Protein AF-A0A1H4AT08-F1 (afdb_monomer_lite)

Secondary structure (DSSP, 8-state):
--TTHHHHHHHTS--S-HHHHHHHHHHHIIIIITTTT-S--TT-EEEEEEEEEE--TTT-SS----TT-BTTEEEEE-SS-EE-SSSEEEEEEEEEETT-STT--HHHHHHHHHHHHHHHHHHH-TT--HHHHHHHHTT--HHHHHTS-SSPPGGGT--TTTTSEEEEEEE-SS-EEEEEEEHHHHHHHHH--

Structure (mmCIF, N/CA/C/O backbone):
data_AF-A0A1H4AT08-F1
#
_entry.id   AF-A0A1H4AT08-F1
#
loop_
_atom_site.group_PDB
_atom_site.id
_atom_site.type_symbol
_atom_site.label_atom_id
_atom_site.label_alt_id
_atom_site.label_comp_id
_atom_site.label_asym_id
_atom_site.label_entity_id
_atom_site.label_seq_i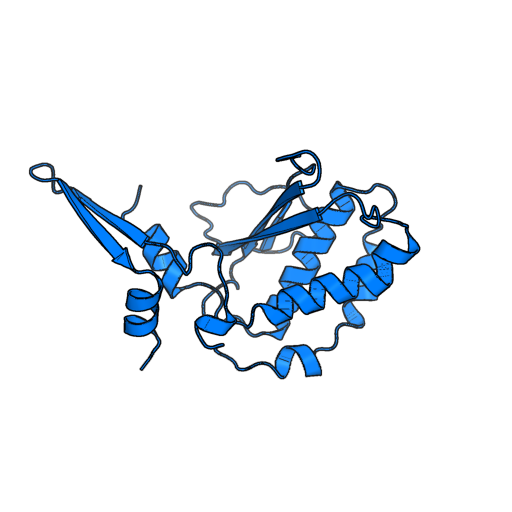d
_atom_site.pdbx_PDB_ins_code
_atom_site.Cartn_x
_atom_site.Cartn_y
_atom_site.Cartn_z
_atom_site.occupancy
_atom_site.B_iso_or_equiv
_atom_site.auth_seq_id
_atom_site.auth_comp_id
_atom_site.auth_asym_id
_atom_site.auth_atom_id
_atom_site.pdbx_PDB_model_num
ATOM 1 N N . MET A 1 1 ? 25.944 8.286 -4.865 1.00 36.69 1 MET A N 1
ATOM 2 C CA . MET A 1 1 ? 24.513 7.939 -4.974 1.00 36.69 1 MET A CA 1
ATOM 3 C C . MET A 1 1 ? 24.410 7.091 -6.218 1.00 36.69 1 MET A C 1
ATOM 5 O O . MET A 1 1 ? 24.739 7.592 -7.286 1.00 36.69 1 MET A O 1
ATOM 9 N N . ASP A 1 2 ? 24.190 5.793 -6.044 1.00 38.19 2 ASP A N 1
ATOM 10 C CA . ASP A 1 2 ? 24.472 4.811 -7.086 1.00 38.19 2 ASP A CA 1
ATOM 11 C C . ASP A 1 2 ? 23.431 4.875 -8.207 1.00 38.19 2 ASP A C 1
ATOM 13 O O . ASP A 1 2 ? 22.224 4.887 -7.964 1.00 38.19 2 ASP A O 1
ATOM 17 N N . PHE A 1 3 ? 23.926 4.929 -9.438 1.00 46.66 3 PHE A N 1
ATOM 18 C CA . PHE A 1 3 ? 23.231 5.279 -10.681 1.00 46.66 3 PHE A CA 1
ATOM 19 C C . PHE A 1 3 ? 22.104 4.317 -11.105 1.00 46.66 3 PHE A C 1
ATOM 21 O O . PHE A 1 3 ? 21.470 4.515 -12.140 1.00 46.66 3 PHE A O 1
ATOM 28 N N . ASN A 1 4 ? 21.847 3.290 -10.296 1.00 59.75 4 ASN A N 1
ATOM 29 C CA . ASN A 1 4 ? 20.947 2.180 -10.567 1.00 59.75 4 ASN A CA 1
ATOM 30 C C . ASN A 1 4 ? 19.638 2.265 -9.751 1.00 59.75 4 ASN A C 1
ATOM 32 O O . ASN A 1 4 ? 18.638 1.689 -10.154 1.00 59.75 4 ASN A O 1
ATOM 36 N N . SER A 1 5 ? 19.581 3.000 -8.631 1.00 70.75 5 SER A N 1
ATOM 37 C CA . SER A 1 5 ? 18.505 2.814 -7.634 1.00 70.75 5 SER A CA 1
ATOM 38 C C . SER A 1 5 ? 17.084 3.056 -8.155 1.00 70.75 5 SER A C 1
ATOM 40 O O . SER A 1 5 ? 16.201 2.251 -7.885 1.00 70.75 5 SER A O 1
ATOM 42 N N . ASN A 1 6 ? 16.850 4.127 -8.920 1.00 79.12 6 ASN A N 1
ATOM 43 C CA . ASN A 1 6 ? 15.502 4.469 -9.398 1.00 79.12 6 ASN A CA 1
ATOM 44 C C . ASN A 1 6 ? 15.041 3.544 -10.529 1.00 79.12 6 ASN A C 1
ATOM 46 O O . ASN A 1 6 ? 13.865 3.209 -10.612 1.00 79.12 6 ASN A O 1
ATOM 50 N N . TYR A 1 7 ? 15.971 3.114 -11.386 1.00 86.25 7 TYR A N 1
ATOM 51 C CA . TYR A 1 7 ? 15.674 2.136 -12.428 1.00 86.25 7 TYR A CA 1
ATOM 52 C C . TYR A 1 7 ? 15.420 0.750 -11.820 1.00 86.25 7 TYR A C 1
ATOM 54 O O . TYR A 1 7 ? 14.454 0.092 -12.188 1.00 86.25 7 TYR A O 1
ATOM 62 N N . GLN A 1 8 ? 16.221 0.343 -10.827 1.00 87.06 8 GLN A N 1
ATOM 63 C CA . GLN A 1 8 ? 15.978 -0.883 -10.060 1.00 87.06 8 GLN A CA 1
ATOM 64 C C . GLN A 1 8 ? 14.629 -0.828 -9.337 1.00 87.06 8 GLN A C 1
ATOM 66 O O . GLN A 1 8 ? 13.877 -1.792 -9.389 1.00 87.06 8 GLN A O 1
ATOM 71 N N . ALA A 1 9 ? 14.281 0.308 -8.725 1.00 87.56 9 ALA A N 1
ATOM 72 C CA . ALA A 1 9 ? 12.977 0.494 -8.097 1.00 87.56 9 ALA A CA 1
ATOM 73 C C . ALA A 1 9 ? 11.822 0.367 -9.104 1.00 87.56 9 ALA A C 1
ATOM 75 O O . ALA A 1 9 ? 10.790 -0.192 -8.755 1.00 87.56 9 ALA A O 1
ATOM 76 N N . LEU A 1 10 ? 11.991 0.831 -10.348 1.00 91.75 10 LEU A N 1
ATOM 77 C CA . LEU A 1 10 ? 10.987 0.662 -11.401 1.00 91.75 10 LEU A CA 1
ATOM 78 C C . LEU A 1 10 ? 10.778 -0.813 -11.772 1.00 91.75 10 LEU A C 1
ATOM 80 O O . LEU A 1 10 ? 9.637 -1.264 -11.843 1.00 91.75 10 LEU A O 1
ATOM 84 N N . ILE A 1 11 ? 11.857 -1.559 -12.026 1.00 92.88 11 ILE A N 1
ATOM 85 C CA . ILE A 1 11 ? 11.752 -2.942 -12.523 1.00 92.88 11 ILE A CA 1
ATOM 86 C C . ILE A 1 11 ? 11.411 -3.950 -11.417 1.00 92.88 11 ILE A C 1
ATOM 88 O O . ILE A 1 11 ? 10.753 -4.942 -11.715 1.00 92.88 11 ILE A O 1
ATOM 92 N N . HIS A 1 12 ? 11.795 -3.666 -10.167 1.00 92.75 12 HIS A N 1
ATOM 93 C CA . HIS A 1 12 ? 11.555 -4.517 -8.993 1.00 92.75 12 HIS A CA 1
ATOM 94 C C . HIS A 1 12 ? 10.357 -4.073 -8.136 1.00 92.75 12 HIS A C 1
ATOM 96 O O . HIS A 1 12 ? 10.192 -4.538 -7.007 1.00 92.75 12 HIS A O 1
ATOM 102 N N . ARG A 1 13 ? 9.517 -3.149 -8.620 1.00 93.31 13 ARG A N 1
ATOM 103 C CA . ARG A 1 13 ? 8.292 -2.760 -7.901 1.00 93.31 13 ARG A CA 1
ATOM 104 C C . ARG A 1 13 ? 7.270 -3.904 -7.893 1.00 93.31 13 ARG A C 1
ATOM 106 O O . ARG A 1 13 ? 7.191 -4.630 -8.885 1.00 93.31 13 ARG A O 1
ATOM 113 N N . PRO A 1 14 ? 6.416 -4.009 -6.861 1.00 96.56 14 PRO A N 1
ATOM 114 C CA . PRO A 1 14 ? 5.267 -4.909 -6.886 1.00 96.56 14 PRO A CA 1
ATOM 115 C C . PRO A 1 14 ? 4.416 -4.749 -8.153 1.00 96.56 14 PRO A C 1
ATOM 117 O O . PRO A 1 14 ? 3.974 -3.654 -8.493 1.00 96.56 14 PRO A O 1
ATOM 120 N N . ARG A 1 15 ? 4.159 -5.858 -8.852 1.00 97.06 15 ARG A N 1
ATOM 121 C CA . ARG A 1 15 ? 3.365 -5.884 -10.094 1.00 97.06 15 ARG A CA 1
ATOM 122 C C . ARG A 1 15 ? 1.939 -6.350 -9.826 1.00 97.06 15 ARG A C 1
ATOM 124 O O . ARG A 1 15 ? 1.451 -7.296 -10.436 1.00 97.06 15 ARG A O 1
ATOM 131 N N . VAL A 1 16 ? 1.295 -5.718 -8.858 1.00 97.69 16 VAL A N 1
ATOM 132 C CA . VAL A 1 16 ? -0.059 -6.048 -8.394 1.00 97.69 16 VAL A CA 1
ATOM 133 C C . VAL A 1 16 ? -1.028 -4.924 -8.748 1.00 97.69 16 VAL A C 1
ATOM 135 O O . VAL A 1 16 ? -0.600 -3.794 -8.980 1.00 97.69 16 VAL A O 1
ATOM 138 N N . SER A 1 17 ? -2.330 -5.218 -8.795 1.00 98.00 17 SER A N 1
ATOM 139 C CA . SER A 1 17 ? -3.326 -4.185 -9.092 1.00 98.00 17 SER A CA 1
ATOM 140 C C . SER A 1 17 ? -3.452 -3.186 -7.935 1.00 98.00 17 SER A C 1
ATOM 142 O O . SER A 1 17 ? -3.583 -3.586 -6.774 1.00 98.00 17 SER A O 1
ATOM 144 N N . PHE A 1 18 ? -3.495 -1.887 -8.248 1.00 97.38 18 PHE A N 1
ATOM 145 C CA . PHE A 1 18 ? -3.739 -0.807 -7.283 1.00 97.38 18 PHE A CA 1
ATOM 146 C C . PHE A 1 18 ? -5.076 -0.984 -6.542 1.00 97.38 18 PHE A C 1
ATOM 148 O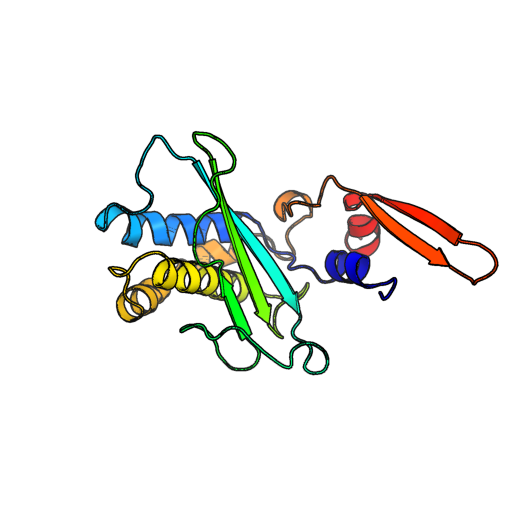 O . PHE A 1 18 ? -5.217 -0.564 -5.392 1.00 97.38 18 PHE A O 1
ATOM 155 N N . MET A 1 19 ? -6.034 -1.678 -7.169 1.00 98.12 19 MET A N 1
ATOM 156 C CA . MET A 1 19 ? -7.347 -1.985 -6.601 1.00 98.12 19 MET A CA 1
ATOM 157 C C . MET A 1 19 ? -7.268 -2.818 -5.319 1.00 98.12 19 MET A C 1
ATOM 159 O O . MET A 1 19 ? -8.187 -2.766 -4.502 1.00 98.12 19 MET A O 1
ATOM 163 N N . ILE A 1 20 ? -6.177 -3.559 -5.105 1.00 98.44 20 ILE A N 1
ATOM 164 C CA . ILE A 1 20 ? -5.959 -4.309 -3.864 1.00 98.44 20 ILE A CA 1
ATOM 165 C C . ILE A 1 20 ? -5.762 -3.347 -2.688 1.00 98.44 20 ILE A C 1
ATOM 167 O O . ILE A 1 20 ? -6.376 -3.530 -1.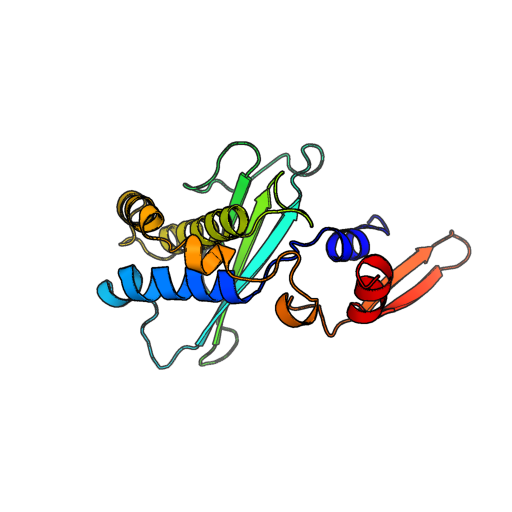638 1.00 98.44 20 ILE A O 1
ATOM 171 N N . SER A 1 21 ? -4.961 -2.293 -2.861 1.00 97.88 21 SER A N 1
ATOM 172 C CA . SER A 1 21 ? -4.749 -1.276 -1.823 1.00 97.88 21 SER A CA 1
ATOM 173 C C . SER A 1 21 ? -6.029 -0.496 -1.524 1.00 97.88 21 SER A C 1
ATOM 175 O O . SER A 1 21 ? -6.356 -0.287 -0.355 1.00 97.88 21 SER A O 1
ATOM 177 N N . GLU A 1 22 ? -6.797 -0.152 -2.564 1.00 97.81 22 GLU A N 1
ATOM 178 C CA . GLU A 1 22 ? -8.118 0.480 -2.431 1.00 97.81 22 GLU A CA 1
ATOM 179 C C . GLU A 1 22 ? -9.102 -0.409 -1.662 1.00 97.81 22 GLU A C 1
ATOM 181 O O . GLU A 1 22 ? -9.794 0.049 -0.751 1.00 97.81 22 GLU A O 1
ATOM 186 N N . TYR A 1 23 ? -9.136 -1.703 -1.987 1.00 98.56 23 TYR A N 1
ATOM 187 C CA . TYR A 1 23 ? -9.961 -2.679 -1.286 1.00 98.56 23 TYR A CA 1
ATOM 188 C C . TYR A 1 23 ? -9.594 -2.777 0.196 1.00 98.56 23 TYR A C 1
ATOM 190 O O . TYR A 1 23 ? -10.473 -2.683 1.054 1.00 98.56 23 TYR A O 1
ATOM 198 N N . VAL A 1 24 ? -8.302 -2.930 0.504 1.00 98.62 24 VAL A N 1
ATOM 199 C CA . VAL A 1 24 ? -7.816 -3.039 1.884 1.00 98.62 24 VAL A CA 1
ATOM 200 C C . VAL A 1 24 ? -8.170 -1.782 2.682 1.00 98.62 24 VAL A C 1
ATOM 202 O O . VAL A 1 24 ? -8.686 -1.890 3.798 1.00 98.62 24 VAL A O 1
ATOM 205 N N . TRP A 1 25 ? -7.952 -0.593 2.111 1.00 98.00 25 TRP A N 1
ATOM 206 C CA . TRP A 1 25 ? -8.322 0.668 2.753 1.00 98.00 25 TRP A CA 1
ATOM 207 C C . TRP A 1 25 ? -9.827 0.749 3.021 1.00 98.00 25 TRP A C 1
ATOM 209 O O . TRP A 1 25 ? -10.242 0.996 4.156 1.00 98.00 25 TRP A O 1
ATOM 219 N N . LYS A 1 26 ? -10.651 0.481 2.000 1.00 97.75 26 LYS A N 1
ATOM 220 C CA . LYS A 1 26 ? -12.114 0.491 2.108 1.00 97.75 26 LYS A CA 1
ATOM 221 C C . LYS A 1 26 ? -12.605 -0.476 3.185 1.00 97.75 26 LYS A C 1
ATOM 223 O O . LYS A 1 26 ? -13.437 -0.102 4.010 1.00 97.75 26 LYS A O 1
ATOM 228 N N . TYR A 1 27 ? -12.059 -1.689 3.216 1.00 98.50 27 TYR A N 1
ATOM 229 C CA . TYR A 1 27 ? -12.395 -2.702 4.209 1.00 98.50 27 TYR A CA 1
ATOM 230 C C . TYR A 1 27 ? -12.131 -2.209 5.641 1.00 98.50 27 TYR A C 1
ATOM 232 O O . TYR A 1 27 ? -13.031 -2.252 6.484 1.00 98.50 27 TYR A O 1
ATOM 240 N N . ILE A 1 28 ? -10.936 -1.669 5.914 1.00 98.19 28 ILE A N 1
ATOM 241 C CA . ILE A 1 28 ? -10.595 -1.102 7.230 1.00 98.19 28 ILE A CA 1
ATOM 242 C C . ILE A 1 28 ? -11.513 0.082 7.562 1.00 98.19 28 ILE A C 1
ATOM 244 O O . ILE A 1 28 ? -12.035 0.181 8.679 1.00 98.19 28 ILE A O 1
ATOM 248 N N . TYR A 1 29 ? -11.741 0.974 6.598 1.00 97.38 29 TYR A N 1
ATOM 249 C CA . TYR A 1 29 ? -12.563 2.162 6.790 1.00 97.38 29 TYR A CA 1
ATOM 250 C C . TYR A 1 29 ? -13.995 1.804 7.206 1.00 97.38 29 TYR A C 1
ATOM 252 O O . TYR A 1 29 ? -14.468 2.241 8.258 1.00 97.38 29 TYR A O 1
ATOM 260 N N . GLU A 1 30 ? -14.667 0.955 6.428 1.00 96.88 30 GLU A N 1
ATOM 261 C CA . GLU A 1 30 ? -16.065 0.581 6.648 1.00 96.88 30 GLU A CA 1
ATOM 262 C C . GLU A 1 30 ? -16.250 -0.272 7.906 1.00 96.88 30 GLU A C 1
ATOM 264 O O . GLU A 1 30 ? -17.197 -0.078 8.676 1.00 96.88 30 GLU A O 1
ATOM 269 N N . LYS A 1 31 ? -15.353 -1.238 8.139 1.00 97.12 31 LYS A N 1
ATOM 270 C CA . LYS A 1 31 ? -15.515 -2.200 9.235 1.00 97.12 31 LYS A CA 1
ATOM 271 C C . LYS A 1 31 ? -15.041 -1.664 10.581 1.00 97.12 31 LYS A C 1
ATOM 273 O O . LYS A 1 31 ? -15.538 -2.151 11.604 1.00 97.12 31 LYS A O 1
ATOM 278 N N . TYR A 1 32 ? -14.143 -0.677 10.591 1.00 96.81 32 TYR A N 1
ATOM 279 C CA . TYR A 1 32 ? -13.488 -0.191 11.804 1.00 96.81 32 TYR A CA 1
ATOM 280 C C . TYR A 1 32 ? -13.589 1.328 11.990 1.00 96.81 32 TYR A C 1
ATOM 282 O O . TYR A 1 32 ? -14.204 1.786 12.957 1.00 96.81 32 TYR A O 1
ATOM 290 N N . LEU A 1 33 ? -13.036 2.126 11.070 1.00 96.38 33 LEU A N 1
ATOM 291 C CA . LEU A 1 33 ? -12.885 3.576 11.276 1.00 96.38 33 LEU A CA 1
ATOM 292 C C . LEU A 1 33 ? -14.221 4.315 11.356 1.00 96.38 33 LEU A C 1
ATOM 294 O O . LEU A 1 33 ? -14.388 5.181 12.220 1.00 96.38 33 LEU A O 1
ATOM 298 N N . LEU A 1 34 ? -15.189 3.933 10.521 1.00 94.44 34 LEU A N 1
ATOM 299 C CA . LEU A 1 34 ? -16.507 4.560 10.476 1.00 94.44 34 LEU A CA 1
ATOM 300 C C . LEU A 1 34 ? -17.247 4.434 11.817 1.00 94.44 34 LEU A C 1
ATOM 302 O O . LEU A 1 34 ? -17.793 5.413 12.326 1.00 94.44 34 LEU A O 1
ATOM 306 N N . LYS A 1 35 ? -17.187 3.255 12.452 1.00 94.00 35 LYS A N 1
ATOM 307 C CA . LYS A 1 35 ? -17.792 3.000 13.776 1.00 94.00 35 LYS A CA 1
ATOM 308 C C . LYS A 1 35 ? -17.184 3.885 14.861 1.00 94.00 35 LYS A C 1
ATOM 310 O O . LYS A 1 35 ? -17.874 4.311 15.784 1.00 94.00 35 LYS A O 1
ATOM 315 N N . LEU A 1 36 ? -15.893 4.183 14.730 1.00 95.25 36 LEU A N 1
ATOM 316 C CA . LEU A 1 36 ? -15.161 5.051 15.643 1.00 95.25 36 LEU A CA 1
ATOM 317 C C . LEU A 1 36 ? -15.280 6.536 15.276 1.00 95.25 36 LEU A C 1
ATOM 319 O O . LEU A 1 36 ? -14.737 7.359 16.014 1.00 95.25 36 LEU A O 1
ATOM 323 N N . ARG A 1 37 ? -15.964 6.901 14.180 1.00 93.75 37 ARG A N 1
ATOM 324 C CA . ARG A 1 37 ? -16.008 8.271 13.633 1.00 93.75 37 ARG A CA 1
ATOM 325 C C . ARG A 1 37 ? -14.599 8.838 13.420 1.00 93.75 37 ARG A C 1
ATOM 327 O O . ARG A 1 37 ? -14.272 9.936 13.870 1.00 93.75 37 ARG A O 1
ATOM 334 N N . LEU A 1 38 ? -13.715 8.019 12.857 1.00 93.94 38 LEU A N 1
ATOM 335 C CA . LEU A 1 38 ? -12.359 8.406 12.476 1.00 93.94 38 LEU A CA 1
ATOM 336 C C . LEU A 1 38 ? -12.309 8.698 10.987 1.00 93.94 38 LEU A C 1
ATOM 338 O O . LEU A 1 38 ? -12.865 7.936 10.203 1.00 93.94 38 LEU A O 1
ATOM 342 N N . MET A 1 39 ? -11.628 9.786 10.614 1.00 90.50 39 MET A N 1
ATOM 343 C CA . MET A 1 39 ? -11.470 10.201 9.213 1.00 90.50 39 MET A CA 1
ATOM 344 C C . MET A 1 39 ? -12.815 10.309 8.468 1.00 90.50 39 MET A C 1
ATOM 346 O O . MET A 1 39 ? -12.909 10.037 7.277 1.00 90.50 39 MET A O 1
ATOM 350 N N . SER A 1 40 ? -13.873 10.681 9.192 1.00 88.06 40 SER A N 1
ATOM 351 C CA . SER A 1 40 ? -15.242 10.814 8.683 1.00 88.06 40 SER A CA 1
ATOM 352 C C . SER A 1 40 ? -15.653 12.276 8.478 1.00 88.06 40 SER A C 1
ATOM 354 O O . SER A 1 40 ? -16.833 12.572 8.333 1.00 88.06 40 SER A O 1
ATOM 356 N N . GLU A 1 41 ? -14.706 13.213 8.567 1.00 85.19 41 GLU A N 1
ATOM 357 C CA . GLU A 1 41 ? -14.966 14.638 8.369 1.00 85.19 41 GLU A CA 1
ATOM 358 C C . GLU A 1 41 ? -15.070 14.940 6.870 1.00 85.19 41 GLU A C 1
ATOM 360 O O . GLU A 1 41 ? -14.057 14.959 6.180 1.00 85.19 41 GLU A O 1
ATOM 365 N N . GLU A 1 42 ? -16.277 15.240 6.381 1.00 83.69 42 GLU A N 1
ATOM 366 C CA . GLU A 1 42 ? -16.548 15.500 4.952 1.00 83.69 42 GLU A CA 1
ATOM 367 C C . GLU A 1 42 ? -15.747 16.671 4.359 1.00 83.69 42 GLU A C 1
ATOM 369 O O . GLU A 1 42 ? -15.548 16.753 3.153 1.00 83.69 42 GLU A O 1
ATOM 374 N N . LYS A 1 43 ? -15.263 17.588 5.204 1.00 88.94 43 LYS A N 1
ATOM 375 C CA . LYS A 1 43 ? -14.461 18.744 4.775 1.00 88.94 43 LYS A CA 1
ATOM 376 C C . LYS A 1 43 ? -13.007 18.405 4.426 1.00 88.94 43 LYS A C 1
ATOM 378 O O . LYS A 1 43 ? -12.301 19.288 3.942 1.00 88.94 43 LYS A O 1
ATOM 383 N N . TYR A 1 44 ? -12.525 17.205 4.763 1.00 90.75 44 TYR A N 1
ATOM 384 C CA . TYR A 1 44 ? -11.133 16.824 4.543 1.00 90.75 44 TYR A CA 1
ATOM 385 C C . TYR A 1 44 ? -11.007 15.694 3.529 1.00 90.75 44 TYR A C 1
ATOM 387 O O . TYR A 1 44 ? -11.670 14.667 3.635 1.00 90.75 44 TYR A O 1
ATOM 395 N N . ASN A 1 45 ? -10.055 15.858 2.617 1.00 91.94 45 ASN A N 1
ATOM 396 C CA . ASN A 1 45 ? -9.601 14.811 1.717 1.00 91.94 45 ASN A CA 1
ATOM 397 C C . ASN A 1 45 ? -8.311 14.218 2.286 1.00 91.94 45 ASN A C 1
ATOM 399 O O . ASN A 1 45 ? -7.303 14.918 2.436 1.00 91.94 45 ASN A O 1
ATOM 403 N N . TYR A 1 46 ? -8.341 12.934 2.629 1.00 93.25 46 TYR A N 1
ATOM 404 C CA . TYR A 1 46 ? -7.179 12.231 3.159 1.00 93.25 46 TYR A CA 1
ATOM 405 C C . TYR A 1 46 ? -6.452 11.497 2.037 1.00 93.25 46 TYR A C 1
ATOM 407 O O . TYR A 1 46 ? -7.033 10.654 1.363 1.00 93.25 46 TYR A O 1
ATOM 415 N N . HIS A 1 47 ? -5.166 11.794 1.885 1.00 94.25 47 HIS A N 1
ATOM 416 C CA . HIS A 1 47 ? -4.270 11.157 0.929 1.00 94.25 47 HIS A CA 1
ATOM 417 C C . HIS A 1 47 ? -3.209 10.390 1.712 1.00 94.25 47 HIS A C 1
ATOM 419 O O . HIS A 1 47 ? -2.421 10.994 2.447 1.00 94.25 47 HIS A O 1
ATOM 425 N N . ILE A 1 48 ? -3.212 9.064 1.586 1.00 95.88 48 ILE A N 1
ATOM 426 C CA . ILE A 1 48 ? -2.220 8.188 2.213 1.00 95.88 48 ILE A CA 1
ATOM 427 C C . ILE A 1 48 ? -1.373 7.570 1.107 1.00 95.88 48 ILE A C 1
ATOM 429 O O . ILE A 1 48 ? -1.871 6.800 0.290 1.00 95.88 48 ILE A O 1
ATOM 433 N N . PHE A 1 49 ? -0.088 7.900 1.094 1.00 95.88 49 PHE A N 1
ATOM 434 C CA . PHE A 1 49 ? 0.869 7.367 0.136 1.00 95.88 49 PHE A CA 1
ATOM 435 C C . PHE A 1 49 ? 1.567 6.141 0.723 1.00 95.88 49 PHE A C 1
ATOM 437 O O . PHE A 1 49 ? 2.078 6.185 1.844 1.00 95.88 49 PHE A O 1
ATOM 444 N N . LEU A 1 50 ? 1.609 5.055 -0.047 1.00 96.75 50 LEU A N 1
ATOM 445 C CA . LEU A 1 50 ? 2.326 3.835 0.311 1.00 96.75 50 LEU A CA 1
ATOM 446 C C . LEU A 1 50 ? 3.676 3.821 -0.407 1.00 96.75 50 LEU A C 1
ATOM 448 O O . LEU A 1 50 ? 3.739 3.901 -1.633 1.00 96.75 50 LEU A O 1
ATOM 452 N N . SER A 1 51 ? 4.754 3.727 0.364 1.00 94.81 51 SER A N 1
ATOM 453 C CA . SER A 1 51 ? 6.120 3.605 -0.141 1.00 94.81 51 SER A CA 1
ATOM 454 C C . SER A 1 51 ? 6.664 2.216 0.166 1.00 94.81 51 SER A C 1
ATOM 456 O O . SER A 1 51 ? 6.502 1.713 1.278 1.00 94.81 51 SER A O 1
ATOM 458 N N . PHE A 1 52 ? 7.317 1.600 -0.815 1.00 94.00 52 PHE A N 1
ATOM 459 C CA . PHE A 1 52 ? 7.786 0.220 -0.754 1.00 94.00 52 PHE A CA 1
ATOM 460 C C . PHE A 1 52 ? 9.292 0.173 -0.998 1.00 94.00 52 PHE A C 1
ATOM 462 O O . PHE A 1 52 ? 9.774 0.669 -2.014 1.00 94.00 52 PHE A O 1
ATOM 469 N N . ASN A 1 53 ? 10.030 -0.439 -0.077 1.00 90.88 53 ASN A N 1
ATOM 470 C CA . ASN A 1 53 ? 11.480 -0.569 -0.138 1.00 90.88 53 ASN A CA 1
ATOM 471 C C . ASN A 1 53 ? 11.878 -2.026 0.092 1.00 90.88 53 ASN A C 1
ATOM 473 O O . ASN A 1 53 ? 11.367 -2.690 0.998 1.00 90.88 53 ASN A O 1
ATOM 477 N N . LYS A 1 54 ? 12.837 -2.518 -0.693 1.00 89.88 54 LYS A N 1
ATOM 478 C CA . LYS A 1 54 ? 13.406 -3.848 -0.475 1.00 89.88 54 LYS A CA 1
ATOM 479 C C . LYS A 1 54 ? 14.362 -3.810 0.714 1.00 89.88 54 LYS A C 1
ATOM 481 O O . LYS A 1 54 ? 15.225 -2.931 0.802 1.00 89.88 54 LYS A O 1
ATOM 486 N N . TYR A 1 55 ? 14.204 -4.746 1.646 1.00 90.38 55 TYR A N 1
ATOM 487 C CA . TYR A 1 55 ? 15.106 -4.857 2.789 1.00 90.38 55 TYR A CA 1
ATOM 488 C C . TYR A 1 55 ? 16.531 -5.186 2.325 1.00 90.38 55 TYR A C 1
ATOM 490 O O . TYR A 1 55 ? 16.749 -5.976 1.411 1.00 90.38 55 TYR A O 1
ATOM 498 N N . ASN A 1 56 ? 17.505 -4.557 2.975 1.00 86.69 56 ASN A N 1
ATOM 499 C CA . ASN A 1 56 ? 18.928 -4.726 2.697 1.00 86.69 56 ASN A CA 1
ATOM 500 C C . ASN A 1 56 ? 19.693 -4.502 4.008 1.00 86.69 56 ASN A C 1
ATOM 502 O O . ASN A 1 56 ? 19.752 -3.350 4.444 1.00 86.69 56 ASN A O 1
ATOM 506 N N . PRO A 1 57 ? 20.275 -5.543 4.625 1.00 86.31 57 PRO A N 1
ATOM 507 C CA . PRO A 1 57 ? 20.890 -5.451 5.950 1.00 86.31 57 PRO A CA 1
ATOM 508 C C . PRO A 1 57 ? 22.067 -4.464 6.023 1.00 86.31 57 PRO A C 1
ATOM 510 O O . PRO A 1 57 ? 22.320 -3.898 7.087 1.00 86.31 57 PRO A O 1
ATOM 513 N N . ASP A 1 58 ? 22.748 -4.191 4.907 1.00 85.50 58 ASP A N 1
ATOM 514 C CA . ASP A 1 58 ? 23.890 -3.272 4.872 1.00 85.50 58 ASP A CA 1
ATOM 515 C C . ASP A 1 58 ? 23.462 -1.805 5.002 1.00 85.50 58 ASP A C 1
ATOM 517 O O . ASP A 1 58 ? 24.190 -0.978 5.560 1.00 85.50 58 ASP A O 1
ATOM 521 N N . ILE A 1 59 ? 22.263 -1.487 4.509 1.00 82.25 59 ILE A N 1
ATOM 522 C CA . ILE A 1 59 ? 21.671 -0.142 4.527 1.00 82.25 59 ILE A CA 1
ATOM 523 C C . ILE A 1 59 ? 20.774 0.020 5.759 1.00 82.25 59 ILE A C 1
ATOM 525 O O . ILE A 1 59 ? 20.769 1.048 6.435 1.00 82.25 59 ILE A O 1
ATOM 529 N N . HIS A 1 60 ? 20.025 -1.028 6.077 1.00 81.88 60 HIS A N 1
ATOM 530 C CA . HIS A 1 60 ? 18.908 -1.019 7.006 1.00 81.88 60 HIS A CA 1
ATOM 531 C C . HIS A 1 60 ? 19.315 -1.471 8.414 1.00 81.88 60 HIS A C 1
ATOM 533 O O . HIS A 1 60 ? 18.792 -2.444 8.954 1.00 81.88 60 HIS A O 1
ATOM 539 N N . LYS A 1 61 ? 20.260 -0.733 9.009 1.00 77.38 61 LYS A N 1
ATOM 540 C CA . LYS A 1 61 ? 20.825 -1.020 10.342 1.00 77.38 61 LYS A CA 1
ATOM 541 C C . LYS A 1 61 ? 19.960 -0.533 11.505 1.00 77.38 61 LYS A C 1
ATOM 543 O O . LYS A 1 61 ? 20.033 -1.088 12.595 1.00 77.38 61 LYS A O 1
ATOM 548 N N . PHE A 1 62 ? 19.152 0.501 11.276 1.00 76.56 62 PHE A N 1
ATOM 549 C CA . PHE A 1 62 ? 18.250 1.079 12.269 1.00 76.56 62 PHE A CA 1
ATOM 550 C C . PHE A 1 62 ? 16.859 1.212 11.671 1.00 76.56 62 PHE A C 1
ATOM 552 O O . PHE A 1 62 ? 16.709 1.712 10.557 1.00 76.56 62 PHE A O 1
ATOM 559 N N . MET A 1 63 ? 15.855 0.762 12.419 1.00 79.88 63 MET A N 1
ATOM 560 C CA . MET A 1 63 ? 14.467 0.726 11.977 1.00 79.88 63 MET A CA 1
ATOM 561 C C . MET A 1 63 ? 13.558 1.402 12.988 1.00 79.88 63 MET A C 1
ATOM 563 O O . MET A 1 63 ? 13.752 1.272 14.197 1.00 79.88 63 MET A O 1
ATOM 567 N N . PHE A 1 64 ? 12.561 2.125 12.479 1.00 79.19 64 PHE A N 1
ATOM 568 C CA . PHE A 1 64 ? 11.507 2.696 13.307 1.00 79.19 64 PHE A CA 1
ATOM 569 C C . PHE A 1 64 ? 10.782 1.575 14.055 1.00 79.19 64 PHE A C 1
ATOM 571 O O . PHE A 1 64 ? 10.450 0.551 13.460 1.00 79.19 64 PHE A O 1
ATOM 578 N N . ASN A 1 65 ? 10.537 1.756 15.354 1.00 84.31 65 ASN A N 1
ATOM 579 C CA . ASN A 1 65 ? 9.858 0.751 16.161 1.00 84.31 65 ASN A CA 1
ATOM 580 C C . ASN A 1 65 ? 8.336 0.880 16.002 1.00 84.31 65 ASN A C 1
ATOM 582 O O . ASN A 1 65 ? 7.727 1.796 16.553 1.00 84.31 65 ASN A O 1
ATOM 586 N N . SER A 1 66 ? 7.731 -0.042 15.255 1.00 89.06 66 SER A N 1
ATOM 587 C CA . SER A 1 66 ? 6.284 -0.153 15.069 1.00 89.06 66 SER A CA 1
ATOM 588 C C . SER A 1 66 ? 5.768 -1.455 15.677 1.00 89.06 66 SER A C 1
ATOM 590 O O . SER A 1 66 ? 6.437 -2.486 15.629 1.00 89.06 66 SER A O 1
ATOM 592 N N . ALA A 1 67 ? 4.538 -1.421 16.196 1.00 89.56 67 ALA A N 1
ATOM 593 C CA . ALA A 1 67 ? 3.857 -2.581 16.774 1.00 89.56 67 ALA A CA 1
ATOM 594 C C . ALA A 1 67 ? 3.575 -3.712 15.763 1.00 89.56 67 ALA A C 1
ATOM 596 O O . ALA A 1 67 ? 3.208 -4.810 16.174 1.00 89.56 67 ALA A O 1
ATOM 597 N N . TYR A 1 68 ? 3.717 -3.439 14.463 1.00 93.50 68 TYR A N 1
ATOM 598 C CA . TYR A 1 68 ? 3.551 -4.417 13.384 1.00 93.50 68 TYR A CA 1
ATOM 599 C C . TYR A 1 68 ? 4.877 -4.930 12.817 1.00 93.50 68 TYR A C 1
ATOM 601 O O . TYR A 1 68 ? 4.860 -5.797 11.951 1.00 93.50 68 TYR A O 1
ATOM 609 N N . ASN A 1 69 ? 6.023 -4.431 13.292 1.00 93.31 69 ASN A N 1
ATOM 610 C CA . ASN A 1 69 ? 7.313 -4.929 12.825 1.00 93.31 69 ASN A CA 1
ATOM 611 C C . ASN A 1 69 ? 7.473 -6.420 13.129 1.00 93.31 69 ASN A C 1
ATOM 613 O O . ASN A 1 69 ? 7.137 -6.890 14.217 1.00 93.31 69 ASN A O 1
ATOM 617 N N . HIS A 1 70 ? 8.077 -7.136 12.191 1.00 89.62 70 HIS A N 1
ATOM 618 C CA . HIS A 1 70 ? 8.518 -8.511 12.378 1.00 89.62 70 HIS A CA 1
ATOM 619 C C . HIS A 1 70 ? 9.812 -8.749 11.594 1.00 89.62 70 HIS A C 1
ATOM 621 O O . HIS A 1 70 ? 10.392 -7.817 11.032 1.00 89.62 70 HIS A O 1
ATOM 627 N N . GLU A 1 71 ? 10.317 -9.983 11.597 1.00 88.00 71 GLU A N 1
ATOM 628 C CA . GLU A 1 71 ? 11.602 -10.301 10.976 1.00 88.00 71 GLU A CA 1
ATOM 629 C C . GLU A 1 71 ? 11.659 -9.804 9.522 1.00 88.00 71 GLU A C 1
ATOM 631 O O . GLU A 1 71 ? 10.811 -10.151 8.698 1.00 88.00 71 GLU A O 1
ATOM 636 N N . LYS A 1 72 ? 12.652 -8.942 9.251 1.00 88.94 72 LYS A N 1
ATOM 637 C CA . LYS A 1 72 ? 12.916 -8.305 7.951 1.00 88.94 72 LYS A CA 1
ATOM 638 C C . LYS A 1 72 ? 11.710 -7.586 7.328 1.00 88.94 72 LYS A C 1
ATOM 640 O O . LYS A 1 72 ? 11.634 -7.485 6.105 1.00 88.94 72 LYS A O 1
ATOM 645 N N . CYS A 1 73 ? 10.793 -7.080 8.148 1.00 93.31 73 CYS A N 1
ATOM 646 C CA . CYS A 1 73 ? 9.618 -6.329 7.722 1.00 93.31 73 CYS A CA 1
ATOM 647 C C . CYS A 1 73 ? 9.362 -5.179 8.698 1.00 93.31 73 CYS A C 1
ATOM 649 O O . CYS A 1 73 ? 9.039 -5.388 9.871 1.00 93.31 73 CYS A O 1
ATOM 651 N N . PHE A 1 74 ? 9.548 -3.956 8.212 1.00 95.19 74 PHE A N 1
ATOM 652 C CA . PHE A 1 74 ? 9.567 -2.758 9.038 1.00 95.19 74 PHE A CA 1
ATOM 653 C C . PHE A 1 74 ? 8.615 -1.705 8.488 1.00 95.19 74 PHE A C 1
ATOM 655 O O . PHE A 1 74 ? 8.698 -1.326 7.318 1.00 95.19 74 PHE A O 1
ATOM 662 N N . PHE A 1 75 ? 7.740 -1.210 9.357 1.00 95.44 75 PHE A N 1
ATOM 663 C CA . PHE A 1 75 ? 6.714 -0.228 9.033 1.00 95.44 75 PHE A CA 1
ATOM 664 C C . PHE A 1 75 ? 7.081 1.126 9.626 1.00 95.44 75 PHE A C 1
ATOM 666 O O . PHE A 1 75 ? 7.302 1.254 10.831 1.00 95.44 75 PHE A O 1
ATOM 673 N N . TRP A 1 76 ? 7.093 2.151 8.782 1.00 94.31 76 TRP A N 1
ATOM 674 C CA . TRP A 1 76 ? 7.404 3.521 9.158 1.00 94.31 76 TRP A CA 1
ATOM 675 C C . TRP A 1 76 ? 6.293 4.471 8.695 1.00 94.31 76 TRP A C 1
ATOM 677 O O . TRP A 1 76 ? 6.389 5.087 7.629 1.00 94.31 76 TRP A O 1
ATOM 687 N N . PRO A 1 77 ? 5.221 4.605 9.488 1.00 94.12 77 PRO A N 1
ATOM 688 C CA . PRO A 1 77 ? 4.218 5.639 9.281 1.00 94.12 77 PRO A CA 1
ATOM 689 C C . PRO A 1 77 ? 4.705 6.996 9.802 1.00 94.12 77 PRO A C 1
ATOM 691 O O . PRO A 1 77 ? 5.381 7.083 10.832 1.00 94.12 77 PRO A O 1
ATOM 694 N N . GLU A 1 78 ? 4.331 8.080 9.126 1.00 92.69 78 GLU A N 1
ATOM 695 C CA . GLU A 1 78 ? 4.506 9.415 9.700 1.00 92.69 78 GLU A CA 1
ATOM 696 C C . GLU A 1 78 ? 3.576 9.615 10.914 1.00 92.69 78 GLU A C 1
ATOM 698 O O . GLU A 1 78 ? 2.454 9.106 10.949 1.00 92.69 78 GLU A O 1
ATOM 703 N N . PRO A 1 79 ? 3.996 10.392 11.927 1.00 91.12 79 PRO A N 1
ATOM 704 C CA . PRO A 1 79 ? 3.256 10.496 13.183 1.00 91.12 79 PRO A CA 1
ATOM 705 C C . PRO A 1 79 ? 2.005 11.384 13.108 1.00 91.12 79 PRO A C 1
ATOM 707 O O . PRO A 1 79 ? 1.251 11.460 14.076 1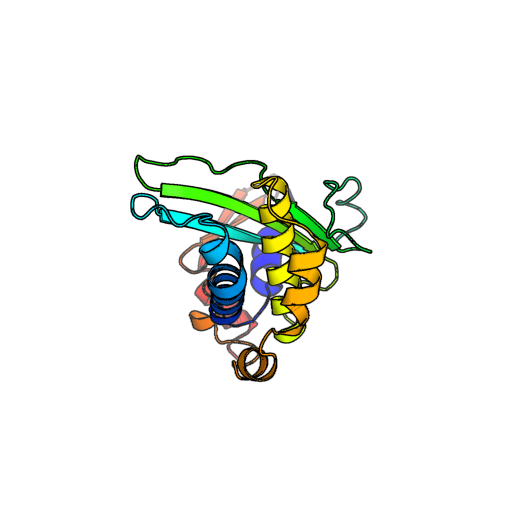.00 91.12 79 PRO A O 1
ATOM 710 N N . LYS A 1 80 ? 1.803 12.125 12.011 1.00 93.56 80 LYS A N 1
ATOM 711 C CA . LYS A 1 80 ? 0.661 13.031 11.832 1.00 93.56 80 LYS A CA 1
ATOM 712 C C . LYS A 1 80 ? 0.461 13.402 10.368 1.00 93.56 80 LYS A C 1
ATOM 714 O O . LYS A 1 80 ? 1.431 13.541 9.631 1.00 93.56 80 LYS A O 1
ATOM 719 N N . PHE A 1 81 ? -0.784 13.682 9.991 1.00 93.69 81 PHE A N 1
ATOM 720 C CA . PHE A 1 81 ? -1.091 14.261 8.685 1.00 93.69 81 PHE A CA 1
ATOM 721 C C . PHE A 1 81 ? -0.482 15.659 8.526 1.00 93.69 81 PHE A C 1
ATOM 723 O O . PHE A 1 81 ? -0.626 16.531 9.392 1.00 93.69 81 PHE A O 1
ATOM 730 N N . ARG A 1 82 ? 0.120 15.904 7.364 1.00 93.38 82 ARG A N 1
ATOM 731 C CA . ARG A 1 82 ? 0.475 17.239 6.892 1.00 93.38 82 ARG A CA 1
ATOM 732 C C . ARG A 1 82 ? -0.741 17.876 6.228 1.00 93.38 82 ARG A C 1
ATOM 734 O O . ARG A 1 82 ? -1.392 17.268 5.390 1.00 93.38 82 ARG A O 1
ATOM 741 N N . THR A 1 83 ? -1.042 19.119 6.587 1.00 91.62 83 THR A N 1
ATOM 742 C CA . THR A 1 83 ? -2.077 19.904 5.896 1.00 91.62 83 THR A CA 1
ATOM 743 C C . THR A 1 83 ? -1.420 20.609 4.718 1.00 91.62 83 THR A C 1
ATOM 745 O O . THR A 1 83 ? -0.509 21.407 4.937 1.00 91.62 83 THR A O 1
ATOM 748 N N . VAL A 1 84 ? -1.818 20.265 3.494 1.00 87.81 84 VAL A N 1
ATOM 749 C CA . VAL A 1 84 ? -1.216 20.822 2.267 1.00 87.81 84 VAL A CA 1
ATOM 750 C C . VAL A 1 84 ? -1.987 22.050 1.799 1.00 87.81 84 VAL A C 1
ATOM 752 O O . VAL A 1 84 ? -1.388 23.056 1.429 1.00 87.81 84 VAL A O 1
ATOM 755 N N . ASN A 1 85 ? -3.311 22.000 1.896 1.00 88.75 85 ASN A N 1
ATOM 756 C CA . ASN A 1 85 ? -4.195 23.148 1.748 1.00 88.75 85 ASN A CA 1
ATOM 757 C C . ASN A 1 85 ? -5.348 23.033 2.762 1.00 88.75 85 ASN A C 1
ATOM 759 O O . ASN A 1 85 ? -5.289 22.212 3.675 1.00 88.75 85 ASN A O 1
ATOM 763 N N . VAL A 1 86 ? -6.385 23.864 2.634 1.00 85.31 86 VAL A N 1
ATOM 764 C CA . VAL A 1 86 ? -7.498 23.917 3.599 1.00 85.31 86 VAL A CA 1
ATOM 765 C C . VAL A 1 86 ? -8.187 22.555 3.787 1.00 85.31 86 VAL A C 1
ATOM 767 O O . VAL A 1 86 ? -8.595 22.240 4.906 1.00 85.31 86 VAL A O 1
ATOM 770 N N . MET A 1 87 ? -8.279 21.741 2.731 1.00 90.50 87 MET A N 1
ATOM 771 C CA . MET A 1 87 ? -9.039 20.484 2.727 1.00 90.50 87 MET A CA 1
ATOM 772 C C . MET A 1 87 ? -8.141 19.239 2.683 1.00 90.50 87 MET A C 1
ATOM 774 O O . MET A 1 87 ? -8.500 18.210 3.244 1.00 90.50 87 MET A O 1
ATOM 778 N N . ASP A 1 88 ? -6.956 19.315 2.079 1.00 93.62 88 ASP A N 1
ATOM 779 C CA . ASP A 1 88 ? -6.106 18.149 1.838 1.00 93.62 88 ASP A CA 1
ATOM 780 C C . ASP A 1 88 ? -5.160 17.831 3.008 1.00 93.62 88 ASP A C 1
ATOM 782 O O . ASP A 1 88 ? -4.348 18.655 3.457 1.00 93.62 88 ASP A O 1
ATOM 786 N N . LYS A 1 89 ? -5.240 16.580 3.471 1.00 94.25 89 LYS A N 1
ATOM 787 C CA . LYS A 1 89 ? -4.417 15.983 4.528 1.00 94.25 89 LYS A CA 1
ATOM 788 C C . LYS A 1 89 ? -3.582 14.858 3.937 1.00 94.25 89 LYS A C 1
ATOM 790 O O . LYS A 1 89 ? -4.127 13.855 3.500 1.00 94.25 89 LYS A O 1
ATOM 795 N N . TRP A 1 90 ? -2.269 15.036 3.901 1.00 95.12 90 TRP A N 1
ATOM 796 C CA . TRP A 1 90 ? -1.343 14.100 3.267 1.00 95.12 90 TRP A CA 1
ATOM 797 C C . TRP A 1 90 ? -0.495 13.393 4.309 1.00 95.12 90 TRP A C 1
ATOM 799 O O . TRP A 1 90 ? -0.114 13.999 5.315 1.00 95.12 90 TRP A O 1
ATOM 809 N N . LEU A 1 91 ? -0.201 12.124 4.060 1.00 95.44 91 LEU A N 1
ATOM 810 C CA . LEU A 1 91 ? 0.684 11.328 4.891 1.00 95.44 91 LEU A CA 1
ATOM 811 C C . LEU A 1 91 ? 1.323 10.203 4.080 1.00 95.44 91 LEU A C 1
ATOM 813 O O . LEU A 1 91 ? 0.677 9.630 3.208 1.00 95.44 91 LEU A O 1
ATOM 817 N N . THR A 1 92 ? 2.562 9.851 4.408 1.00 95.56 92 THR A N 1
ATOM 818 C CA . THR A 1 92 ? 3.240 8.678 3.843 1.00 95.56 92 THR A CA 1
ATOM 819 C C . THR A 1 92 ? 3.417 7.572 4.883 1.00 95.56 92 THR A C 1
ATOM 821 O O . THR A 1 92 ? 3.749 7.827 6.041 1.00 95.56 92 THR A O 1
ATOM 824 N N . ILE A 1 93 ? 3.234 6.322 4.459 1.00 95.94 93 ILE A N 1
ATOM 825 C CA . ILE A 1 93 ? 3.651 5.128 5.196 1.00 95.94 93 ILE A CA 1
ATOM 826 C C . ILE A 1 93 ? 4.700 4.414 4.352 1.00 95.94 93 ILE A C 1
ATOM 828 O O . ILE A 1 93 ? 4.444 4.088 3.194 1.00 95.94 93 ILE A O 1
ATOM 832 N N . SER A 1 94 ? 5.872 4.155 4.924 1.00 95.38 94 SER A N 1
ATOM 833 C CA . SER A 1 94 ? 6.919 3.381 4.255 1.00 95.38 94 SER A CA 1
ATOM 834 C C . SER A 1 94 ? 6.987 1.966 4.812 1.00 95.38 94 SER A C 1
ATOM 836 O O . SER A 1 94 ? 6.961 1.768 6.024 1.00 95.38 94 SER A O 1
ATOM 838 N N . LEU A 1 95 ? 7.093 0.989 3.922 1.00 95.50 95 LEU A N 1
ATOM 839 C CA . LEU A 1 95 ? 7.363 -0.407 4.229 1.00 95.50 95 LEU A CA 1
ATOM 840 C C . LEU A 1 95 ? 8.752 -0.755 3.707 1.00 95.50 95 LEU A C 1
ATOM 842 O O . LEU A 1 95 ? 9.048 -0.523 2.534 1.00 95.50 95 LEU A O 1
ATOM 846 N N . THR A 1 96 ? 9.575 -1.348 4.563 1.00 94.31 96 THR A N 1
ATOM 847 C CA . THR A 1 96 ? 10.819 -1.999 4.158 1.00 94.31 96 THR A CA 1
ATOM 848 C C . THR A 1 96 ? 10.715 -3.486 4.447 1.00 94.31 96 THR A C 1
ATOM 850 O O . THR A 1 96 ? 10.700 -3.870 5.616 1.00 94.31 96 THR A O 1
ATOM 853 N N . ALA A 1 97 ? 10.664 -4.322 3.408 1.00 94.19 97 ALA A N 1
ATOM 854 C CA . ALA A 1 97 ? 10.535 -5.768 3.578 1.00 94.19 97 ALA A CA 1
ATOM 855 C C . ALA A 1 97 ? 11.383 -6.577 2.587 1.00 94.19 97 ALA A C 1
ATOM 857 O O . ALA A 1 97 ? 11.642 -6.133 1.471 1.00 94.19 97 ALA A O 1
ATOM 858 N N . GLU A 1 98 ? 11.826 -7.771 2.991 1.00 92.88 98 GLU A N 1
ATOM 859 C CA . GLU A 1 98 ? 12.572 -8.689 2.108 1.00 92.88 98 GLU A CA 1
ATOM 860 C C . GLU A 1 98 ? 11.688 -9.255 0.985 1.00 92.88 98 GLU A C 1
ATOM 862 O O . GLU A 1 98 ? 12.148 -9.409 -0.142 1.00 92.88 98 GLU A O 1
ATOM 867 N N . CYS A 1 99 ? 10.409 -9.499 1.281 1.00 93.38 99 CYS A N 1
ATOM 868 C CA . CYS A 1 99 ? 9.428 -10.092 0.368 1.00 93.38 99 CYS A CA 1
ATOM 869 C C . CYS A 1 99 ? 8.775 -9.104 -0.613 1.00 93.38 99 CYS A C 1
ATOM 871 O O . CYS A 1 99 ? 7.885 -9.494 -1.366 1.00 93.38 99 CYS A O 1
ATOM 873 N N . ILE A 1 100 ? 9.166 -7.827 -0.582 1.00 93.81 100 ILE A N 1
ATOM 874 C CA . ILE A 1 100 ? 8.649 -6.802 -1.490 1.00 93.81 100 ILE A CA 1
ATOM 875 C C . ILE A 1 100 ? 9.543 -6.752 -2.725 1.00 93.81 100 ILE A C 1
ATOM 877 O O . ILE A 1 100 ? 10.675 -6.265 -2.678 1.00 93.81 100 ILE A O 1
ATOM 881 N N . ASP A 1 101 ? 9.014 -7.280 -3.824 1.00 94.81 101 ASP A N 1
ATOM 882 C CA . ASP A 1 101 ? 9.629 -7.265 -5.146 1.00 94.81 101 ASP A CA 1
ATOM 883 C C . ASP A 1 101 ? 8.579 -7.451 -6.257 1.00 94.81 101 ASP A C 1
ATOM 885 O O . ASP A 1 101 ? 7.372 -7.459 -6.002 1.00 94.81 101 ASP A O 1
ATOM 889 N N . GLU A 1 102 ? 9.031 -7.590 -7.501 1.00 95.50 102 GLU A N 1
ATOM 890 C CA . GLU A 1 102 ? 8.193 -7.743 -8.690 1.00 95.50 102 GLU A CA 1
ATOM 891 C C . GLU A 1 102 ? 7.351 -9.025 -8.732 1.00 95.50 102 GLU A C 1
ATOM 893 O O . GLU A 1 102 ? 6.468 -9.139 -9.589 1.00 95.50 102 GLU A O 1
ATOM 898 N N . ASN A 1 103 ? 7.612 -9.984 -7.841 1.00 96.12 103 ASN A N 1
ATOM 899 C CA . ASN A 1 103 ? 6.964 -11.292 -7.798 1.00 96.12 103 ASN A CA 1
ATOM 900 C C . ASN A 1 103 ? 6.117 -11.499 -6.535 1.00 96.12 103 ASN A C 1
ATOM 902 O O . ASN A 1 103 ? 5.582 -12.592 -6.336 1.00 96.12 103 ASN A O 1
ATOM 906 N N . ILE A 1 104 ? 5.951 -10.470 -5.697 1.00 96.94 104 ILE A N 1
ATOM 907 C CA . ILE A 1 104 ? 5.072 -10.553 -4.532 1.00 96.94 104 ILE A CA 1
ATOM 908 C C . ILE A 1 104 ? 3.642 -10.920 -4.947 1.00 96.94 104 ILE A C 1
ATOM 910 O O . ILE A 1 104 ? 3.004 -10.231 -5.743 1.00 96.94 104 ILE A O 1
ATOM 914 N N . ILE A 1 105 ? 3.122 -12.006 -4.375 1.00 96.75 105 ILE A N 1
ATOM 915 C CA . ILE A 1 105 ? 1.765 -12.464 -4.679 1.00 96.75 105 ILE A CA 1
ATOM 916 C C . ILE A 1 105 ? 0.707 -11.490 -4.122 1.00 96.75 105 ILE A C 1
ATOM 918 O O . ILE A 1 105 ? 0.906 -10.934 -3.033 1.00 96.75 105 ILE A O 1
ATOM 922 N N . PRO A 1 106 ? -0.451 -11.333 -4.795 1.00 98.06 106 PRO A N 1
ATOM 923 C CA . PRO A 1 106 ? -1.524 -10.423 -4.379 1.00 98.06 106 PRO A CA 1
ATOM 924 C C . PRO A 1 106 ? -1.939 -10.550 -2.906 1.00 98.06 106 PRO A C 1
ATOM 926 O O . PRO A 1 106 ? -2.033 -9.547 -2.200 1.00 98.06 106 PRO A O 1
ATOM 929 N N . ALA A 1 107 ? -2.115 -11.778 -2.406 1.00 97.88 107 ALA A N 1
ATOM 930 C CA . ALA A 1 107 ? -2.505 -12.026 -1.017 1.00 97.88 107 ALA A CA 1
ATOM 931 C C . ALA A 1 107 ? -1.471 -11.529 0.012 1.00 97.88 107 ALA A C 1
ATOM 933 O O . ALA A 1 107 ? -1.843 -10.957 1.041 1.00 97.88 107 ALA A O 1
ATOM 934 N N . LEU A 1 108 ? -0.173 -11.718 -0.259 1.00 97.56 108 LEU A N 1
ATOM 935 C CA . LEU A 1 108 ? 0.896 -11.252 0.628 1.00 97.56 108 LEU A CA 1
ATOM 936 C C . LEU A 1 108 ? 1.011 -9.727 0.580 1.00 97.56 108 LEU A C 1
ATOM 938 O O . LEU A 1 108 ? 1.112 -9.094 1.629 1.00 97.56 108 LEU A O 1
ATOM 942 N N . TYR A 1 109 ? 0.920 -9.135 -0.613 1.00 98.25 109 TYR A N 1
ATOM 943 C CA . TYR A 1 109 ? 0.873 -7.683 -0.770 1.00 98.25 109 TYR A CA 1
ATOM 944 C C . TYR A 1 109 ? -0.292 -7.067 0.016 1.00 98.25 109 TYR A C 1
ATOM 946 O O . TYR A 1 109 ? -0.077 -6.154 0.809 1.00 98.25 109 TYR A O 1
ATOM 954 N N . ALA A 1 110 ? -1.507 -7.610 -0.126 1.00 98.50 110 ALA A N 1
ATOM 955 C CA . ALA A 1 110 ? -2.686 -7.140 0.602 1.00 98.50 110 ALA A CA 1
ATOM 956 C C . ALA A 1 110 ? -2.498 -7.225 2.123 1.00 98.50 110 ALA A C 1
ATOM 958 O O . ALA A 1 110 ? -2.835 -6.290 2.848 1.00 98.50 110 ALA A O 1
ATOM 959 N N . SER A 1 111 ? -1.919 -8.330 2.602 1.00 97.88 111 SER A N 1
ATOM 960 C CA . SER A 1 111 ? -1.602 -8.535 4.017 1.00 97.88 111 SER A CA 1
ATOM 961 C C . SER A 1 111 ? -0.633 -7.474 4.552 1.00 97.88 111 SER A C 1
ATOM 963 O O . SER A 1 111 ? -0.856 -6.941 5.638 1.00 97.88 111 SER A O 1
ATOM 965 N N . LEU A 1 112 ? 0.405 -7.126 3.784 1.00 97.88 112 LEU A N 1
ATOM 966 C CA . LEU A 1 112 ? 1.380 -6.099 4.159 1.00 97.88 112 LEU A CA 1
ATOM 967 C C . LEU A 1 112 ? 0.785 -4.692 4.103 1.00 97.88 112 LEU A C 1
ATOM 969 O O . LEU A 1 112 ? 1.009 -3.902 5.013 1.00 97.88 112 LEU A O 1
ATOM 973 N N . VAL A 1 113 ? -0.008 -4.375 3.077 1.00 98.31 113 VAL A N 1
ATOM 974 C CA . VAL A 1 113 ? -0.714 -3.087 2.980 1.00 98.31 113 VAL A CA 1
ATOM 975 C C . VAL A 1 113 ? -1.702 -2.913 4.136 1.00 98.31 113 VAL A C 1
ATOM 977 O O . VAL A 1 113 ? -1.800 -1.826 4.707 1.00 98.31 113 VAL A O 1
ATOM 980 N N . TYR A 1 114 ? -2.382 -3.986 4.549 1.00 98.56 114 TYR A N 1
ATOM 981 C CA . TYR A 1 114 ? -3.229 -3.973 5.741 1.00 98.56 114 TYR A CA 1
ATOM 982 C C . TYR A 1 114 ? -2.420 -3.588 6.985 1.00 98.56 114 TYR A C 1
ATOM 984 O O . TYR A 1 114 ? -2.814 -2.685 7.727 1.00 98.56 114 TYR A O 1
ATOM 992 N N . ASP A 1 115 ? -1.255 -4.210 7.179 1.00 98.00 115 ASP A N 1
ATOM 993 C CA . ASP A 1 115 ? -0.371 -3.919 8.311 1.00 98.00 115 ASP A CA 1
ATOM 994 C C . ASP A 1 115 ? 0.227 -2.506 8.237 1.00 98.00 115 ASP A C 1
ATOM 996 O O . ASP A 1 115 ? 0.357 -1.844 9.268 1.00 98.00 115 ASP A O 1
ATOM 1000 N N . MET A 1 116 ? 0.503 -1.982 7.034 1.00 98.06 116 MET A N 1
ATOM 1001 C CA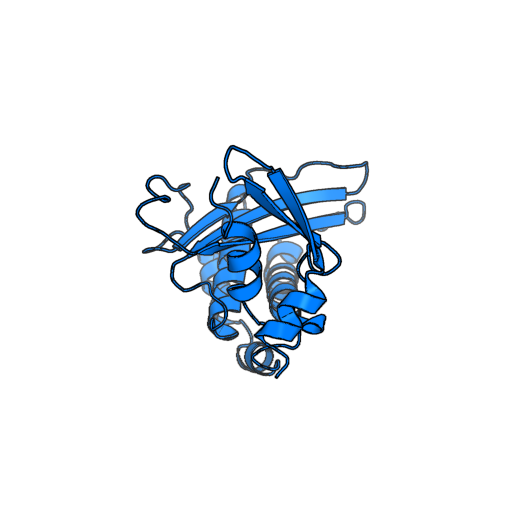 . MET A 1 116 ? 0.895 -0.581 6.834 1.00 98.06 116 MET A CA 1
ATOM 1002 C C . MET A 1 116 ? -0.176 0.355 7.393 1.00 98.06 116 MET A C 1
ATOM 1004 O O . MET A 1 116 ? 0.128 1.174 8.265 1.00 98.06 116 MET A O 1
ATOM 1008 N N . PHE A 1 117 ? -1.434 0.209 6.966 1.00 98.19 117 PHE A N 1
ATOM 1009 C CA . PHE A 1 117 ? -2.525 1.038 7.479 1.00 98.19 117 PHE A CA 1
ATOM 1010 C C . PHE A 1 117 ? -2.726 0.860 8.982 1.00 98.19 117 PHE A C 1
ATOM 1012 O O . PHE A 1 117 ? -2.903 1.840 9.702 1.00 98.19 117 PHE A O 1
ATOM 1019 N N . CYS A 1 118 ? -2.646 -0.366 9.491 1.00 97.62 118 CYS A N 1
ATOM 1020 C CA . CYS A 1 118 ? -2.807 -0.616 10.916 1.00 97.62 118 CYS A CA 1
ATOM 1021 C C . CYS A 1 118 ? -1.689 0.017 11.755 1.00 97.62 118 CYS A C 1
ATOM 1023 O O . CYS A 1 118 ? -1.968 0.608 12.802 1.00 97.62 118 CYS A O 1
ATOM 1025 N N . SER A 1 119 ? -0.442 -0.038 11.279 1.00 96.56 119 SER A N 1
ATOM 1026 C CA . SER A 1 119 ? 0.692 0.633 11.922 1.00 96.56 119 SER A CA 1
ATOM 1027 C C . SER A 1 119 ? 0.481 2.145 12.009 1.00 96.56 119 SER A C 1
ATOM 1029 O O . SER A 1 119 ? 0.724 2.746 13.057 1.00 96.56 119 SER A O 1
ATOM 1031 N N . LEU A 1 120 ? -0.060 2.746 10.945 1.00 96.31 120 LEU A N 1
ATOM 1032 C CA . LEU A 1 120 ? -0.418 4.156 10.916 1.00 96.31 120 LEU A CA 1
ATOM 1033 C C . LEU A 1 120 ? -1.519 4.480 11.930 1.00 96.31 120 LEU A C 1
ATOM 1035 O O . LEU A 1 120 ? -1.385 5.407 12.727 1.00 96.31 120 LEU A O 1
ATOM 1039 N N . LEU A 1 121 ? -2.622 3.734 11.896 1.00 96.69 121 LEU A N 1
ATOM 1040 C CA . LEU A 1 121 ? -3.820 4.044 12.676 1.00 96.69 121 LEU A CA 1
ATOM 1041 C C . LEU A 1 121 ? -3.573 3.979 14.187 1.00 96.69 121 LEU A C 1
ATOM 1043 O O . LEU A 1 121 ? -4.100 4.823 14.913 1.00 96.69 121 LEU A O 1
ATOM 1047 N N . ILE A 1 122 ? -2.741 3.040 14.651 1.00 95.69 122 ILE A N 1
ATOM 1048 C CA . ILE A 1 122 ? -2.326 2.958 16.061 1.00 95.69 122 ILE A CA 1
ATOM 1049 C C . ILE A 1 122 ? -1.570 4.218 16.493 1.00 95.69 122 ILE A C 1
ATOM 1051 O O . ILE A 1 122 ? -1.770 4.711 17.602 1.00 95.69 122 ILE A O 1
ATOM 1055 N N . ILE A 1 123 ? -0.714 4.757 15.623 1.00 93.88 123 ILE A N 1
ATOM 1056 C CA . ILE A 1 123 ? 0.070 5.959 15.922 1.00 93.88 123 ILE A CA 1
ATOM 1057 C C . ILE A 1 123 ? -0.806 7.212 15.898 1.00 93.88 123 ILE A C 1
ATOM 1059 O O . ILE A 1 123 ? -0.675 8.073 16.769 1.00 93.88 123 ILE A O 1
ATOM 1063 N N . LEU A 1 124 ? -1.731 7.310 14.942 1.00 94.75 124 LEU A N 1
ATOM 1064 C CA . LEU A 1 124 ? -2.600 8.478 14.807 1.00 94.75 124 LEU A CA 1
ATOM 1065 C C . LEU A 1 124 ? -3.675 8.563 15.896 1.00 94.75 124 LEU A C 1
ATOM 1067 O O . LEU A 1 124 ? -4.046 9.663 16.314 1.00 94.75 124 LEU A O 1
ATOM 1071 N N . TYR A 1 125 ? -4.212 7.426 16.344 1.00 95.19 125 TYR A N 1
ATOM 1072 C CA . TYR A 1 125 ? -5.446 7.404 17.121 1.00 95.19 125 TYR A CA 1
ATOM 1073 C C . TYR A 1 125 ? -5.348 6.517 18.359 1.00 95.19 125 TYR A C 1
ATOM 1075 O O . TYR A 1 125 ? -5.476 5.302 18.293 1.00 95.19 125 TYR A O 1
ATOM 1083 N N . LYS A 1 126 ? -5.302 7.148 19.537 1.00 91.88 126 LYS A N 1
ATOM 1084 C CA . LYS A 1 126 ? -5.252 6.458 20.843 1.00 91.88 126 LYS A CA 1
ATOM 1085 C C . LYS A 1 126 ? -6.387 5.454 21.103 1.00 91.88 126 LYS A C 1
ATOM 1087 O O . LYS A 1 126 ? -6.233 4.579 21.942 1.00 91.88 126 LYS A O 1
ATOM 1092 N N . LYS A 1 127 ? -7.543 5.614 20.446 1.00 94.25 127 LYS A N 1
ATOM 1093 C CA . LYS A 1 127 ? -8.704 4.715 20.596 1.00 94.25 127 LYS A CA 1
ATOM 1094 C C . LYS A 1 127 ? -8.631 3.463 19.718 1.00 94.25 127 LYS A C 1
ATOM 1096 O O . LYS A 1 127 ? -9.457 2.576 19.890 1.00 94.25 127 LYS A O 1
ATOM 1101 N N . VAL A 1 128 ? -7.691 3.417 18.775 1.00 96.44 128 VAL A N 1
ATOM 1102 C CA . VAL A 1 128 ? -7.455 2.256 17.917 1.00 96.44 128 VAL A CA 1
ATOM 1103 C C . VAL A 1 128 ? -6.629 1.238 18.690 1.00 96.44 128 VAL A C 1
ATOM 1105 O O . VAL A 1 128 ? -5.607 1.587 19.280 1.00 96.44 128 VAL A O 1
ATOM 1108 N N . LYS A 1 129 ? -7.062 -0.024 18.680 1.00 95.56 129 LYS A N 1
ATOM 1109 C CA . LYS A 1 129 ? -6.371 -1.115 19.374 1.00 95.56 129 LYS A CA 1
ATOM 1110 C C . LYS A 1 129 ? -5.840 -2.135 18.383 1.00 95.56 129 LYS A C 1
ATOM 1112 O O . LYS A 1 129 ? -6.552 -2.545 17.471 1.00 95.56 129 LYS A O 1
ATOM 1117 N N . LYS A 1 130 ? -4.606 -2.590 18.616 1.00 95.75 130 LYS A N 1
ATOM 1118 C CA . LYS A 1 130 ? -3.951 -3.602 17.779 1.00 95.75 130 LYS A CA 1
ATOM 1119 C C . LYS A 1 130 ? -4.769 -4.892 17.696 1.00 95.75 130 LYS A C 1
ATOM 1121 O O . LYS A 1 130 ? -5.050 -5.348 16.603 1.00 95.75 130 LYS A O 1
ATOM 1126 N N . GLU A 1 131 ? -5.220 -5.412 18.834 1.00 96.69 131 GLU A N 1
ATOM 1127 C CA . GLU A 1 131 ? -5.975 -6.672 18.912 1.00 96.69 131 GLU A CA 1
ATOM 1128 C C . GLU A 1 131 ? -7.259 -6.650 18.066 1.00 96.69 131 GLU A C 1
ATOM 1130 O O . GLU A 1 131 ? -7.607 -7.633 17.418 1.00 96.69 131 GLU A O 1
ATOM 1135 N N . GLU A 1 132 ? -7.963 -5.515 18.036 1.00 97.12 132 GLU A N 1
ATOM 1136 C CA . GLU A 1 132 ? -9.184 -5.361 17.240 1.00 97.12 132 GLU A CA 1
ATOM 1137 C C . GLU A 1 132 ? -8.874 -5.360 15.733 1.00 97.12 132 GLU A C 1
ATOM 1139 O O . GLU A 1 132 ? -9.610 -5.965 14.954 1.00 97.12 132 GLU A O 1
ATOM 1144 N N . LEU A 1 133 ? -7.767 -4.726 15.330 1.00 97.69 133 LEU A N 1
ATOM 1145 C CA . LEU A 1 133 ? -7.280 -4.726 13.949 1.00 97.69 133 LEU A CA 1
ATOM 1146 C C . LEU A 1 133 ? -6.742 -6.099 13.523 1.00 97.69 133 LEU A C 1
ATOM 1148 O O . LEU A 1 133 ? -7.029 -6.537 12.412 1.00 97.69 133 LEU A O 1
ATOM 1152 N N . ASP A 1 134 ? -6.015 -6.797 14.395 1.00 96.88 134 ASP A N 1
ATOM 1153 C CA . ASP A 1 134 ? -5.501 -8.144 14.128 1.00 96.88 134 ASP A CA 1
ATOM 1154 C C . ASP A 1 134 ? -6.663 -9.123 13.883 1.00 96.88 134 ASP A C 1
ATOM 1156 O O . ASP A 1 134 ? -6.668 -9.850 12.890 1.00 96.88 134 ASP A O 1
ATOM 1160 N N . ASN A 1 135 ? -7.698 -9.083 14.733 1.00 97.19 135 ASN A N 1
ATOM 1161 C CA . ASN A 1 135 ? -8.901 -9.905 14.570 1.00 97.19 135 ASN A CA 1
ATOM 1162 C C . ASN A 1 135 ? -9.659 -9.576 13.277 1.00 97.19 135 ASN A C 1
ATOM 1164 O O . ASN A 1 135 ? -10.191 -10.466 12.614 1.00 97.19 135 ASN A O 1
ATOM 1168 N N . LEU A 1 136 ? -9.706 -8.295 12.902 1.00 97.69 136 LEU A N 1
ATOM 1169 C CA . LEU A 1 136 ? -10.379 -7.847 11.688 1.00 97.69 136 LEU A CA 1
ATOM 1170 C C . LEU A 1 136 ? -9.668 -8.328 10.411 1.00 97.69 136 LEU A C 1
ATOM 1172 O O . LEU A 1 136 ? -10.337 -8.547 9.398 1.00 97.69 136 LEU A O 1
ATOM 1176 N N . LYS A 1 137 ? -8.347 -8.544 10.449 1.00 97.88 137 LYS A N 1
ATOM 1177 C CA . LYS A 1 137 ? -7.548 -8.965 9.286 1.00 97.88 137 LYS A CA 1
ATOM 1178 C C . LYS A 1 137 ? -8.022 -10.291 8.689 1.00 97.88 137 LYS A C 1
ATOM 1180 O O . LYS A 1 137 ? -8.014 -10.450 7.473 1.00 97.88 137 LYS A O 1
ATOM 1185 N N . ALA A 1 138 ? -8.491 -11.214 9.530 1.00 95.62 138 ALA A N 1
ATOM 1186 C CA . ALA A 1 138 ? -8.982 -12.525 9.103 1.00 95.62 138 ALA A CA 1
ATOM 1187 C C . ALA A 1 138 ? -10.215 -12.457 8.179 1.00 95.62 138 ALA A C 1
ATOM 1189 O O . ALA A 1 138 ? -10.505 -13.427 7.488 1.00 95.62 138 ALA A O 1
ATOM 1190 N N . GLY A 1 139 ? -10.937 -11.331 8.162 1.00 97.12 139 GLY A N 1
ATOM 1191 C CA . GLY A 1 139 ? -12.101 -11.124 7.296 1.00 97.12 139 GLY A CA 1
ATOM 1192 C C . GLY A 1 139 ? -11.790 -10.512 5.927 1.00 97.12 139 GLY A C 1
ATOM 1193 O O . GLY A 1 139 ? -12.731 -10.160 5.216 1.00 97.12 139 GLY A O 1
ATOM 1194 N N . LEU A 1 140 ? -10.512 -10.345 5.560 1.00 97.81 140 LEU A N 1
ATOM 1195 C CA . LEU A 1 140 ? -10.135 -9.960 4.199 1.00 97.81 140 LEU A CA 1
ATOM 1196 C C . LEU A 1 140 ? -10.592 -11.032 3.199 1.00 97.81 140 LEU A C 1
ATOM 1198 O O . LEU A 1 140 ? -10.371 -12.227 3.390 1.00 97.81 140 LEU A O 1
ATOM 1202 N N . ASP A 1 141 ? -11.200 -10.584 2.108 1.00 98.12 141 ASP A N 1
ATOM 1203 C CA . ASP A 1 141 ? -11.659 -11.432 1.014 1.00 98.12 141 ASP A CA 1
ATOM 1204 C C . ASP A 1 141 ? -10.483 -11.757 0.088 1.00 98.12 141 ASP A C 1
ATOM 1206 O O . ASP A 1 141 ? -10.176 -11.041 -0.870 1.00 98.12 141 ASP A O 1
ATOM 1210 N N . TYR A 1 142 ? -9.782 -12.839 0.418 1.00 96.94 142 TYR A N 1
ATOM 1211 C CA . TYR A 1 142 ? -8.651 -13.308 -0.372 1.00 96.94 142 TYR A CA 1
ATOM 1212 C C . TYR A 1 142 ? -9.067 -13.873 -1.736 1.00 96.94 142 TYR A C 1
ATOM 1214 O O . TYR A 1 142 ? -8.233 -13.894 -2.639 1.00 96.94 142 TYR A O 1
ATOM 1222 N N . GLU A 1 143 ? -10.320 -14.296 -1.924 1.00 97.81 143 GLU A N 1
ATOM 1223 C CA . GLU A 1 143 ? -10.814 -14.709 -3.243 1.00 97.81 143 GLU A CA 1
ATOM 1224 C C . GLU A 1 143 ? -10.913 -13.490 -4.163 1.00 97.81 143 GLU A C 1
ATOM 1226 O O . GLU A 1 143 ? -10.369 -13.504 -5.267 1.00 97.81 143 GLU A O 1
ATOM 1231 N N . TYR A 1 144 ? -11.494 -12.392 -3.672 1.00 98.00 144 TYR A N 1
ATOM 1232 C CA . TYR A 1 144 ? -11.528 -11.120 -4.388 1.00 98.00 144 TYR A CA 1
ATOM 1233 C C . TYR A 1 144 ? -10.121 -10.565 -4.648 1.00 98.00 144 TYR A C 1
ATOM 1235 O O . TYR A 1 144 ? -9.810 -10.201 -5.782 1.00 98.00 144 TYR A O 1
ATOM 1243 N N . ILE A 1 145 ? -9.233 -10.551 -3.645 1.00 98.12 145 ILE A N 1
ATOM 1244 C CA . ILE A 1 145 ? -7.841 -10.083 -3.808 1.00 98.12 145 ILE A CA 1
ATOM 1245 C C . ILE A 1 145 ? -7.100 -10.885 -4.889 1.00 98.12 145 ILE A C 1
ATOM 1247 O O . ILE A 1 145 ? -6.372 -10.307 -5.694 1.00 98.12 145 ILE A O 1
ATOM 1251 N N . ASN A 1 146 ? -7.278 -12.206 -4.922 1.00 97.69 146 ASN A N 1
ATOM 1252 C CA . ASN A 1 146 ? -6.608 -13.070 -5.895 1.00 97.69 146 ASN A CA 1
ATOM 1253 C C . ASN A 1 146 ? -7.320 -13.120 -7.259 1.00 97.69 146 ASN A C 1
ATOM 1255 O O . ASN A 1 146 ? -6.785 -13.714 -8.191 1.00 97.69 146 ASN A O 1
ATOM 1259 N N . SER A 1 147 ? -8.499 -12.502 -7.397 1.00 97.44 147 SER A N 1
ATOM 1260 C CA . SER A 1 147 ? -9.215 -12.416 -8.677 1.00 97.44 147 SER A CA 1
ATOM 1261 C C . SER A 1 147 ? -8.571 -11.435 -9.665 1.00 97.44 147 SER A C 1
ATOM 1263 O O . SER A 1 147 ? -8.815 -11.521 -10.869 1.00 97.44 147 SER A O 1
ATOM 1265 N N . PHE A 1 148 ? -7.735 -10.513 -9.174 1.00 96.81 148 PHE A N 1
ATOM 1266 C CA . PHE A 1 148 ? -7.018 -9.562 -10.019 1.00 96.81 148 PHE A CA 1
ATOM 1267 C C . PHE A 1 148 ? -5.906 -10.248 -10.829 1.00 96.81 148 PHE A C 1
ATOM 1269 O O . PHE A 1 148 ? -5.225 -11.135 -10.307 1.00 96.81 148 PHE A O 1
ATOM 1276 N N . PRO A 1 149 ? -5.655 -9.810 -12.079 1.00 94.94 149 PRO A N 1
ATOM 1277 C CA . PRO A 1 149 ? -4.553 -10.329 -12.882 1.00 94.94 149 PRO A CA 1
ATOM 1278 C C . PRO A 1 149 ? -3.201 -10.178 -12.180 1.00 94.94 149 PRO A C 1
ATOM 1280 O O . PRO A 1 149 ? -2.898 -9.126 -11.611 1.00 94.94 149 PRO A O 1
ATOM 1283 N N . PHE A 1 150 ? -2.370 -11.217 -12.271 1.00 95.50 150 PHE A N 1
ATOM 1284 C CA . PHE A 1 150 ? -1.002 -11.201 -11.770 1.00 95.50 150 PHE A CA 1
ATOM 1285 C C . PHE A 1 150 ? -0.029 -11.849 -12.779 1.00 95.50 150 PHE A C 1
ATOM 1287 O O . PHE A 1 150 ? -0.260 -12.994 -13.172 1.00 95.50 150 PHE A O 1
ATOM 1294 N N . PRO A 1 151 ? 1.062 -11.162 -13.179 1.00 96.25 151 PRO A N 1
ATOM 1295 C CA . PRO A 1 151 ? 1.358 -9.760 -12.877 1.00 96.25 151 PRO A CA 1
ATOM 1296 C C . PRO A 1 151 ? 0.294 -8.827 -13.477 1.00 96.25 151 PRO A C 1
ATOM 1298 O O . PRO A 1 151 ? -0.226 -9.069 -14.564 1.00 96.25 151 PRO A O 1
ATOM 1301 N N . ALA A 1 152 ? -0.049 -7.765 -12.753 1.00 96.88 152 ALA A N 1
ATOM 1302 C CA . ALA A 1 152 ? -0.998 -6.766 -13.223 1.00 96.88 152 ALA A CA 1
ATOM 1303 C C . ALA A 1 152 ? -0.389 -5.966 -14.389 1.00 96.88 152 ALA A C 1
ATOM 1305 O O . ALA A 1 152 ? 0.810 -5.664 -14.351 1.00 96.88 152 ALA A O 1
ATOM 1306 N N . PRO A 1 153 ? -1.179 -5.580 -15.408 1.00 95.56 153 PRO A N 1
ATOM 1307 C CA . PRO A 1 153 ? -0.692 -4.712 -16.477 1.00 95.56 153 PRO A CA 1
ATOM 1308 C C . PRO A 1 153 ? -0.267 -3.346 -15.920 1.00 95.56 153 PRO A C 1
ATOM 1310 O O . PRO A 1 153 ? -0.689 -2.948 -14.833 1.00 95.56 153 PRO A O 1
ATOM 1313 N N . PHE A 1 154 ? 0.581 -2.621 -16.654 1.00 95.50 154 PHE A N 1
ATOM 1314 C CA . PHE A 1 154 ? 1.174 -1.361 -16.187 1.00 95.50 154 PHE A CA 1
ATOM 1315 C C . PHE A 1 154 ? 0.111 -0.348 -15.730 1.00 95.50 154 PHE A C 1
ATOM 1317 O O . PHE A 1 154 ? 0.227 0.239 -14.657 1.00 95.50 154 PHE A O 1
ATOM 1324 N N . GLU A 1 155 ? -0.963 -0.208 -16.505 1.00 94.50 155 GLU A N 1
ATOM 1325 C CA . GLU A 1 155 ? -2.088 0.697 -16.249 1.00 94.50 155 GLU A CA 1
ATOM 1326 C C . GLU A 1 155 ? -2.875 0.348 -14.976 1.00 94.50 155 GLU A C 1
ATOM 1328 O O . GLU A 1 155 ? -3.528 1.215 -14.392 1.00 94.50 155 GLU A O 1
ATOM 1333 N N . GLU A 1 156 ? -2.793 -0.906 -14.529 1.00 95.56 156 GLU A N 1
ATOM 1334 C CA . GLU A 1 156 ? -3.430 -1.401 -13.309 1.00 95.56 156 GLU A CA 1
ATOM 1335 C C . GLU A 1 156 ? -2.509 -1.312 -12.086 1.00 95.56 156 GLU A C 1
ATOM 1337 O O . GLU A 1 156 ? -2.951 -1.611 -10.986 1.00 95.56 156 GLU A O 1
ATOM 1342 N N . GLN A 1 157 ? -1.248 -0.893 -12.219 1.00 95.12 157 GLN A N 1
ATOM 1343 C CA . GLN A 1 157 ? -0.344 -0.737 -11.068 1.00 95.12 157 GLN A CA 1
ATOM 1344 C C . GLN A 1 157 ? -0.424 0.665 -10.441 1.00 95.12 157 GLN A C 1
ATOM 1346 O O . GLN A 1 157 ? -0.360 0.788 -9.220 1.00 95.12 157 GLN A O 1
ATOM 1351 N N . LYS A 1 158 ? -0.601 1.710 -11.266 1.00 94.31 158 LYS A N 1
ATOM 1352 C CA . LYS A 1 158 ? -0.830 3.121 -10.878 1.00 94.31 158 LYS A CA 1
ATOM 1353 C C . LYS A 1 158 ? 0.094 3.657 -9.776 1.00 94.31 158 LYS A C 1
ATOM 1355 O O . LYS A 1 158 ? -0.360 4.211 -8.772 1.00 94.31 158 LYS A O 1
ATOM 1360 N N . TYR A 1 159 ? 1.401 3.543 -9.971 1.00 94.38 159 TYR A N 1
ATOM 1361 C CA . TYR A 1 159 ? 2.368 4.207 -9.102 1.00 94.38 159 TYR A CA 1
ATOM 1362 C C . TYR A 1 159 ? 2.417 5.713 -9.385 1.00 94.38 159 TYR A C 1
ATOM 1364 O O . TYR A 1 159 ? 2.298 6.157 -10.524 1.00 94.38 159 TYR A O 1
ATOM 1372 N N . LEU A 1 160 ? 2.677 6.515 -8.345 1.00 90.81 160 LEU A N 1
ATOM 1373 C CA . LEU A 1 160 ? 2.722 7.985 -8.424 1.00 90.81 160 LEU A CA 1
ATOM 1374 C C . LEU A 1 160 ? 3.683 8.517 -9.506 1.00 90.81 160 LEU A C 1
ATOM 1376 O O . LEU A 1 160 ? 3.507 9.620 -10.014 1.00 90.81 160 LEU A O 1
ATOM 1380 N N . THR A 1 161 ? 4.720 7.750 -9.834 1.00 88.81 161 THR A N 1
ATOM 1381 C CA . THR A 1 161 ? 5.761 8.124 -10.796 1.00 88.81 161 THR A CA 1
ATOM 1382 C C . THR A 1 161 ? 5.511 7.608 -12.213 1.00 88.81 161 THR A C 1
ATOM 1384 O O . THR A 1 161 ? 6.386 7.788 -13.055 1.00 88.81 161 THR A O 1
ATOM 1387 N N . ASP A 1 162 ? 4.380 6.951 -12.491 1.00 92.56 162 ASP A N 1
ATOM 1388 C CA . ASP A 1 162 ? 4.137 6.257 -13.768 1.00 92.56 162 ASP A CA 1
ATOM 1389 C C . ASP A 1 162 ? 4.129 7.188 -14.983 1.00 92.56 162 ASP A C 1
ATOM 1391 O O . ASP A 1 162 ? 4.663 6.827 -16.033 1.00 92.56 162 ASP A O 1
ATOM 1395 N N . ASP A 1 163 ? 3.625 8.410 -14.817 1.00 92.06 163 ASP A N 1
ATOM 1396 C CA . ASP A 1 163 ? 3.622 9.446 -15.862 1.00 92.06 163 ASP A CA 1
ATOM 1397 C C . ASP A 1 163 ? 4.936 10.252 -15.910 1.00 92.06 163 ASP A C 1
ATOM 1399 O O . ASP A 1 163 ? 5.060 11.254 -16.618 1.00 92.06 163 ASP A O 1
ATOM 1403 N N . GLY A 1 164 ? 5.924 9.850 -15.110 1.00 90.62 164 GLY A N 1
ATOM 1404 C CA . GLY A 1 164 ? 7.170 10.571 -14.911 1.00 90.62 164 GLY A CA 1
ATOM 1405 C C . GLY A 1 164 ? 8.309 10.156 -15.840 1.00 90.62 164 GLY A C 1
ATOM 1406 O O . GLY A 1 164 ? 8.200 9.309 -16.731 1.00 90.62 164 GLY A O 1
ATOM 1407 N N . VAL A 1 165 ? 9.468 10.758 -15.571 1.00 90.06 165 VAL A N 1
ATOM 1408 C CA . VAL A 1 165 ? 10.747 10.388 -16.181 1.00 90.06 165 VAL A CA 1
ATOM 1409 C C . VAL A 1 165 ? 11.783 10.078 -15.107 1.00 90.06 165 VAL A C 1
ATOM 1411 O O . VAL A 1 165 ? 11.847 10.743 -14.073 1.00 90.06 165 VAL A O 1
ATOM 1414 N N . ILE A 1 166 ? 12.638 9.094 -15.368 1.00 85.88 166 ILE A N 1
ATOM 1415 C CA . ILE A 1 166 ? 13.800 8.782 -14.535 1.00 85.88 166 ILE A CA 1
ATOM 1416 C C . ILE A 1 166 ? 15.023 9.453 -15.156 1.00 85.88 166 ILE A C 1
ATOM 1418 O O . ILE A 1 166 ? 15.353 9.225 -16.321 1.00 85.88 166 ILE A O 1
ATOM 1422 N N . SER A 1 167 ? 15.724 10.277 -14.377 1.00 81.31 167 SER A N 1
ATOM 1423 C CA . SER A 1 167 ? 17.002 10.851 -14.796 1.00 81.31 167 SER A CA 1
ATOM 1424 C C . SER A 1 167 ? 18.152 9.888 -14.504 1.00 81.31 167 SER A C 1
ATOM 1426 O O . SER A 1 167 ? 18.461 9.620 -13.343 1.00 81.31 167 SER A O 1
ATOM 1428 N N . MET A 1 168 ? 18.837 9.433 -15.546 1.00 74.69 168 MET A N 1
ATOM 1429 C CA . MET A 1 168 ? 20.096 8.704 -15.450 1.00 74.69 168 MET A CA 1
ATOM 1430 C C . MET A 1 168 ? 21.250 9.641 -15.779 1.00 74.69 168 MET A C 1
ATOM 1432 O O . MET A 1 168 ? 21.414 10.066 -16.919 1.00 74.69 168 MET A O 1
ATOM 1436 N N . THR A 1 169 ? 22.060 9.975 -14.780 1.00 72.44 169 THR A N 1
ATOM 1437 C CA . THR A 1 169 ? 23.320 10.691 -15.008 1.00 72.44 169 THR A CA 1
ATOM 1438 C C . THR A 1 169 ? 24.436 9.666 -15.192 1.00 72.44 169 THR A C 1
ATOM 1440 O O . THR A 1 169 ? 24.512 8.725 -14.428 1.00 72.44 169 THR A O 1
ATOM 1443 N N . HIS A 1 170 ? 25.318 9.835 -16.165 1.00 69.81 170 HIS A N 1
ATOM 1444 C CA . HIS A 1 170 ? 26.578 9.110 -16.269 1.00 69.81 170 HIS A CA 1
ATOM 1445 C C . HIS A 1 170 ? 27.706 10.128 -16.147 1.00 69.81 170 HIS A C 1
ATOM 1447 O O . HIS A 1 170 ? 27.803 11.037 -16.975 1.00 69.81 170 HIS A O 1
ATOM 1453 N N . ASP A 1 171 ? 28.537 9.995 -15.117 1.00 76.19 171 ASP A N 1
ATOM 1454 C CA . ASP A 1 171 ? 29.673 10.881 -14.876 1.00 76.19 171 ASP A CA 1
ATOM 1455 C C . ASP A 1 171 ? 30.976 10.088 -14.967 1.00 76.19 171 ASP A C 1
ATOM 1457 O O . ASP A 1 171 ? 31.266 9.239 -14.128 1.00 76.19 171 ASP A O 1
ATOM 1461 N N . SER A 1 172 ? 31.751 10.342 -16.021 1.00 74.50 172 SER A N 1
ATOM 1462 C CA . SER A 1 172 ? 33.047 9.695 -16.234 1.00 74.50 172 SER A CA 1
ATOM 1463 C C . SER A 1 172 ? 34.221 10.524 -15.691 1.00 74.50 172 SER A C 1
ATOM 1465 O O . SER A 1 172 ? 35.359 10.318 -16.119 1.00 74.50 172 SER A O 1
ATOM 1467 N N . GLY A 1 173 ? 33.961 11.561 -14.884 1.00 74.69 173 GLY A N 1
ATOM 1468 C CA . GLY A 1 173 ? 34.945 12.545 -14.409 1.00 74.69 173 GLY A CA 1
ATOM 1469 C C . GLY A 1 173 ? 35.440 13.528 -15.482 1.00 74.69 173 GLY A C 1
ATOM 1470 O O . GLY A 1 173 ? 35.913 14.612 -15.159 1.00 74.69 173 GLY A O 1
ATOM 1471 N N . LYS A 1 174 ? 35.307 13.181 -16.769 1.00 72.62 174 LYS A N 1
ATOM 1472 C CA . LYS A 1 174 ? 35.605 14.044 -17.931 1.00 72.62 174 LYS A CA 1
ATOM 1473 C C . LYS A 1 174 ? 34.349 14.593 -18.608 1.00 72.62 174 LYS A C 1
ATOM 1475 O O . LYS A 1 174 ? 34.417 15.605 -19.299 1.00 72.62 174 LYS A O 1
ATOM 1480 N N . LYS A 1 175 ? 33.215 13.903 -18.464 1.00 71.44 175 LYS A N 1
ATOM 1481 C CA . LYS A 1 175 ? 31.940 14.273 -19.076 1.00 71.44 175 LYS A CA 1
ATOM 1482 C C . LYS A 1 175 ? 30.791 13.744 -18.228 1.00 71.44 175 LYS A C 1
ATOM 1484 O O . LYS A 1 175 ? 30.769 12.564 -17.879 1.00 71.44 175 LYS A O 1
ATOM 1489 N N . ARG A 1 176 ? 29.821 14.620 -17.974 1.00 76.31 176 ARG A N 1
ATOM 1490 C CA . ARG A 1 176 ? 28.549 14.293 -17.335 1.00 76.31 176 ARG A CA 1
ATOM 1491 C C . ARG A 1 176 ? 27.449 14.294 -18.392 1.00 76.31 176 ARG A C 1
ATOM 1493 O O . ARG A 1 176 ? 27.233 15.305 -19.054 1.00 76.31 176 ARG A O 1
ATOM 1500 N N . ILE A 1 177 ? 26.783 13.160 -18.577 1.00 76.88 177 ILE A N 1
ATOM 1501 C CA . ILE A 1 177 ? 25.669 12.996 -19.518 1.00 76.88 177 ILE A CA 1
ATOM 1502 C C . ILE A 1 177 ? 24.426 12.656 -18.710 1.00 76.88 177 ILE A C 1
ATOM 1504 O O . ILE A 1 177 ? 24.437 11.673 -17.982 1.00 76.88 177 ILE A O 1
ATOM 1508 N N . THR A 1 178 ? 23.353 13.429 -18.854 1.00 78.88 178 THR A N 1
ATOM 1509 C CA . THR A 1 178 ? 22.059 13.105 -18.243 1.00 78.88 178 THR A CA 1
ATOM 1510 C C . THR A 1 178 ? 21.100 12.638 -19.327 1.00 78.88 178 THR A C 1
ATOM 1512 O O . THR A 1 178 ? 20.804 13.388 -20.254 1.00 78.88 178 THR A O 1
ATOM 1515 N N . LYS A 1 179 ? 20.613 11.403 -19.210 1.00 83.81 179 LYS A N 1
ATOM 1516 C CA . LYS A 1 179 ? 19.544 10.844 -20.035 1.00 83.81 179 LYS A CA 1
ATOM 1517 C C . LYS A 1 179 ? 18.250 10.840 -19.228 1.00 83.81 179 LYS A C 1
ATOM 1519 O O . LYS A 1 179 ? 18.243 10.411 -18.079 1.00 83.81 179 LYS A O 1
ATOM 1524 N N . LEU A 1 180 ? 17.168 11.319 -19.828 1.00 87.56 180 LEU A N 1
ATOM 1525 C CA . LEU A 1 180 ? 15.824 11.188 -19.274 1.00 87.56 180 LEU A CA 1
ATOM 1526 C C . LEU A 1 180 ? 15.166 9.974 -19.923 1.00 87.56 180 LEU A C 1
ATOM 1528 O O . LEU A 1 180 ? 15.203 9.837 -21.145 1.00 87.56 180 LEU A O 1
ATOM 1532 N N . LEU A 1 181 ? 14.623 9.086 -19.101 1.00 89.56 181 LEU A N 1
ATOM 1533 C CA . LEU A 1 181 ? 13.938 7.876 -19.533 1.00 89.56 181 LEU A CA 1
ATOM 1534 C C . LEU A 1 181 ? 12.466 7.963 -19.160 1.00 89.56 181 LEU A C 1
ATOM 1536 O O . LEU A 1 181 ? 12.159 8.267 -18.009 1.00 89.56 181 LEU A O 1
ATOM 1540 N N . ASN A 1 182 ? 11.567 7.690 -20.102 1.00 94.12 182 ASN A N 1
ATOM 1541 C CA . ASN A 1 182 ? 10.145 7.593 -19.800 1.00 94.12 182 ASN A CA 1
ATOM 1542 C C . ASN A 1 182 ? 9.874 6.320 -18.982 1.00 94.12 182 ASN A C 1
ATOM 1544 O O . ASN A 1 182 ? 10.329 5.235 -19.346 1.00 94.12 182 ASN A O 1
ATOM 1548 N N . VAL A 1 183 ? 9.152 6.461 -17.867 1.00 93.75 183 VAL A N 1
ATOM 1549 C CA . VAL A 1 183 ? 8.900 5.356 -16.931 1.00 93.75 183 VAL A CA 1
ATOM 1550 C C . VAL A 1 183 ? 8.124 4.221 -17.596 1.00 93.75 183 VAL A C 1
ATOM 1552 O O . VAL A 1 183 ? 8.544 3.066 -17.519 1.00 93.75 183 VAL A O 1
ATOM 1555 N N . LYS A 1 184 ? 7.029 4.546 -18.287 1.00 94.94 184 LYS A N 1
ATOM 1556 C CA . LYS A 1 184 ? 6.187 3.564 -18.973 1.00 94.94 184 LYS A CA 1
ATOM 1557 C C . LYS A 1 184 ? 6.947 2.835 -20.077 1.00 94.94 184 LYS A C 1
ATOM 1559 O O . LYS A 1 184 ? 6.896 1.611 -20.141 1.00 94.94 184 LYS A O 1
ATOM 1564 N N . GLU A 1 185 ? 7.663 3.566 -20.927 1.00 94.75 185 GLU A N 1
ATOM 1565 C CA . GLU A 1 185 ? 8.419 2.967 -22.034 1.00 94.75 185 GLU A CA 1
ATOM 1566 C C . GLU A 1 185 ? 9.488 1.991 -21.533 1.00 94.75 185 GLU A C 1
ATOM 1568 O O . GLU A 1 185 ? 9.583 0.873 -22.036 1.00 94.75 185 GLU A O 1
ATOM 1573 N N . GLU A 1 186 ? 10.270 2.375 -20.519 1.00 93.88 186 GLU A N 1
ATOM 1574 C CA . GLU A 1 186 ? 11.301 1.493 -19.964 1.00 93.88 186 GLU A CA 1
ATOM 1575 C C . GLU A 1 186 ? 10.707 0.290 -19.231 1.00 93.88 186 GLU A C 1
ATOM 1577 O O . GLU A 1 186 ? 11.251 -0.811 -19.326 1.00 93.88 186 GLU A O 1
ATOM 1582 N N . TYR A 1 187 ? 9.577 0.471 -18.542 1.00 94.75 187 TYR A N 1
ATOM 1583 C CA . TYR A 1 187 ? 8.871 -0.641 -17.918 1.00 94.75 187 TYR A CA 1
ATOM 1584 C C . TYR A 1 187 ? 8.390 -1.650 -18.965 1.00 94.75 187 TYR A C 1
ATOM 1586 O O . TYR A 1 187 ? 8.672 -2.841 -18.849 1.00 94.75 187 TYR A O 1
ATOM 1594 N N . LEU A 1 188 ? 7.701 -1.185 -20.013 1.00 95.00 188 LEU A N 1
ATOM 1595 C CA . LEU A 1 188 ? 7.177 -2.045 -21.078 1.00 95.00 188 LEU A CA 1
ATOM 1596 C C . LEU A 1 188 ? 8.293 -2.692 -21.899 1.00 95.00 188 LEU A C 1
ATOM 1598 O O . LEU A 1 188 ? 8.156 -3.831 -22.328 1.00 95.00 188 LEU A O 1
ATOM 1602 N N . LYS A 1 189 ? 9.431 -2.019 -22.068 1.00 94.06 189 LYS A N 1
ATOM 1603 C CA . LYS A 1 189 ? 10.617 -2.618 -22.686 1.00 94.06 189 LYS A CA 1
ATOM 1604 C C . LYS A 1 189 ? 11.164 -3.801 -21.881 1.00 94.06 189 LYS A C 1
ATOM 1606 O O . LYS A 1 189 ? 11.712 -4.724 -22.475 1.00 94.06 189 LYS A O 1
ATOM 1611 N N . HIS A 1 190 ? 11.056 -3.760 -20.553 1.00 93.94 190 HIS A N 1
ATOM 1612 C CA . HIS A 1 190 ? 11.520 -4.838 -19.681 1.00 93.94 190 HIS A CA 1
ATOM 1613 C C . HIS A 1 190 ? 10.476 -5.956 -19.524 1.00 93.94 190 HIS A C 1
ATOM 1615 O O . HIS A 1 190 ? 10.832 -7.129 -19.568 1.00 93.94 190 HIS A O 1
ATOM 1621 N N . TRP A 1 191 ? 9.200 -5.600 -19.341 1.00 93.06 191 TRP A N 1
ATOM 1622 C CA . TRP A 1 191 ? 8.138 -6.527 -18.922 1.00 93.06 191 TRP A CA 1
ATOM 1623 C C . TRP A 1 191 ? 7.007 -6.743 -19.936 1.00 93.06 191 TRP A C 1
ATOM 1625 O O . TRP A 1 19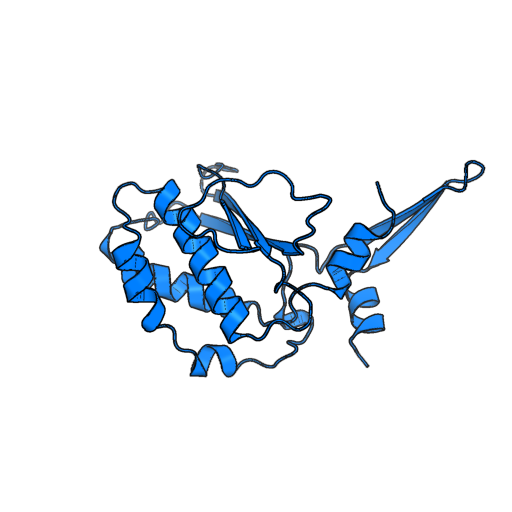1 ? 6.193 -7.631 -19.723 1.00 93.06 191 TRP A O 1
ATOM 1635 N N . GLY A 1 192 ? 6.908 -5.939 -20.994 1.00 79.50 192 GLY A N 1
ATOM 1636 C CA . GLY A 1 192 ? 5.787 -5.946 -21.947 1.00 79.50 192 GLY A CA 1
ATOM 1637 C C . GLY A 1 192 ? 5.915 -6.939 -23.106 1.00 79.50 192 GLY A C 1
ATOM 1638 O O . GLY A 1 192 ? 5.238 -6.750 -24.116 1.00 79.50 192 GLY A O 1
ATOM 1639 N N . GLY A 1 193 ? 6.816 -7.921 -22.989 1.00 56.41 193 GLY A N 1
ATOM 1640 C CA . GLY A 1 193 ? 6.997 -9.010 -23.957 1.00 56.41 193 GLY A CA 1
ATOM 1641 C C . GLY A 1 193 ? 5.995 -10.143 -23.790 1.00 56.41 193 GLY A C 1
ATOM 1642 O O . GLY A 1 193 ? 5.454 -10.298 -22.674 1.00 56.41 193 GLY A O 1
#

Radius of gyration: 18.38 Å; chains: 1; bounding box: 53×39×45 Å

Foldseek 3Di:
DDLCVVVQCLQWAALAFPVLLVLLVVLCCVVPQVVVVHPVPPQADEAEAEAEAEQDCVPPVDADDFPLDDVQKGKDWDLAWDDPDRHYTYTYIYIYHNQGTHQNAQVNVSLNSLSNVLRRCVSHDVPRDPVVSVVSSVPDDVVVSNVADPSHPLVRHDDPCQQHWDWRWDCPVVDIDIDTHRSPVSNCVVVVD

pLDDT: mean 91.05, std 9.77, range [36.69, 98.62]

Organism: NCBI:txid371601

Sequence (193 aa):
MDFNSNYQALIHRPRVSFMISEYVWKYIYEKYLLKLRLMSEEKYNYHIFLSFNKYNPDIHKFMFNSAYNHEKCFFWPEPKFRTVNVMDKWLTISLTAECIDENIIPALYASLVYDMFCSLLIILYKKVKKEELDNLKAGLDYEYINSFPFPAPFEEQKYLTDDGVISMTHDSGKKRITKLLNVKEEYLKHWGG